Protein AF-G5E1N9-F1 (afdb_monomer_lite)

InterPro domains:
  IPR000582 Acyl-CoA-binding protein, ACBP [PF00887] (14-94)
  IPR000582 Acyl-CoA-binding protein, ACBP [PS51228] (12-103)
  IPR009038 GOLD domain [PF13897] (229-329)
  IPR014352 FERM/acyl-CoA-binding protein superfamily [G3DSA:1.20.80.10] (13-107)
  IPR022408 Acyl-CoA-binding protein, ACBP, conserved site [PS00880] (33-51)
  IPR035984 Acyl-CoA binding protein superfamily [SSF47027] (12-99)
  IPR036598 GOLD domain superfamily [SSF101576] (229-327)
  IPR052269 Golgi apparatus maintenance and PI4KB interaction protein [PTHR22973] (186-329)

Foldseek 3Di:
DDDPCRVLVDDLVVLLVLLVVCCVVPDVNVFDDDPVLVLLLLLLVCCLPPNQDDPVPDPDDDPPPPVVVSSSVNNNVCGRPHNSNSSVVSSVSSCVRDVCSSVSSVVVVVVVVVVVVVVVVVVLVVVLVVQCVVCVVVLLVVLCVVDPPDVVSSVVSSVVVSVVSSVVVVVVVVVVVVVVVVVLVVVVVPDPPDPDQRWDAKFKDWAQPLVVVCVVQVVPPVSDDDDDPWDKDKDADDDPPDFKDKDKDADAAAWDWDWDKDFPDDDPRDIDMDTDGDPPDPPDDDDDDDPPVVVVVVVPGTDMDTRGDTDTDPRNRTMMMIMTTPSDD

pLDDT: mean 83.07, std 16.16, range [34.0, 97.75]

Sequence (329 aa):
ALTMEQRWGFTLTELYTLALRFFKEKDGKAFHPTYEEKLKLVALHKQVTHGPYNPDTSPEVGFFDVLGNDRRKEWATLGNMSKQEAMTEFVNLLNRCCHLFSTYVTSHKIVRAEDERFRMEQQKQQIMAALNSQTAVQFQQYAAQQYPGNFEQQQLLIRQLQEQHYQQYMQQLYQVQLAQQQAAIQKQQNGPKESTPVIAAPSMWTRPQIKDFKEKIRQDADSVITVGGEVVTVRVPTHEEGSYLFWEFATDNYDIGFGVYFEWTDSPTAVSVHVSESSEDEEEDEENANSEEKAKKNASKPQMDEIVPVYRRDCHEEVYAGSHQYPGR

Organism: NCBI:txid8362

Structure (mmCIF, N/CA/C/O backbone):
data_AF-G5E1N9-F1
#
_entry.id   AF-G5E1N9-F1
#
loop_
_atom_site.group_PDB
_atom_site.id
_atom_site.type_symbol
_atom_site.label_atom_id
_atom_site.label_alt_id
_atom_site.label_comp_id
_atom_site.label_asym_id
_atom_site.label_entity_id
_atom_site.label_seq_id
_atom_site.pdbx_PDB_ins_code
_atom_site.Cartn_x
_atom_site.Cartn_y
_atom_site.Cartn_z
_atom_site.occupancy
_atom_site.B_iso_or_equiv
_atom_site.auth_seq_id
_atom_site.auth_comp_id
_atom_site.auth_asym_id
_atom_site.auth_atom_id
_atom_site.pdbx_PDB_model_num
ATOM 1 N N . ALA A 1 1 ? 23.945 -8.040 4.020 1.00 54.44 1 ALA A N 1
ATOM 2 C CA . ALA A 1 1 ? 23.686 -6.629 3.661 1.00 54.44 1 ALA A CA 1
ATOM 3 C C . ALA A 1 1 ? 22.223 -6.324 3.969 1.00 54.44 1 ALA A C 1
ATOM 5 O O . ALA A 1 1 ? 21.419 -7.237 3.834 1.00 54.44 1 ALA A O 1
ATOM 6 N N . LEU A 1 2 ? 21.885 -5.111 4.424 1.00 68.56 2 LEU A N 1
ATOM 7 C CA . LEU A 1 2 ? 20.483 -4.715 4.632 1.00 68.56 2 LEU A CA 1
ATOM 8 C C . LEU A 1 2 ? 19.734 -4.761 3.293 1.00 68.56 2 LEU A C 1
ATOM 10 O O . LEU A 1 2 ? 20.305 -4.374 2.270 1.00 68.56 2 LEU A O 1
ATOM 14 N N . THR A 1 3 ? 18.482 -5.217 3.293 1.00 80.19 3 THR A N 1
ATOM 15 C CA . THR A 1 3 ? 17.649 -5.175 2.083 1.00 80.19 3 THR A CA 1
ATOM 16 C C . THR A 1 3 ? 17.361 -3.722 1.692 1.00 80.19 3 THR A C 1
ATOM 18 O O . THR A 1 3 ? 17.456 -2.810 2.520 1.00 80.19 3 THR A O 1
ATOM 21 N N . MET A 1 4 ? 16.997 -3.479 0.427 1.00 79.25 4 MET A N 1
ATOM 22 C CA . MET A 1 4 ? 16.601 -2.135 -0.027 1.00 79.25 4 MET A CA 1
ATOM 23 C C . MET A 1 4 ? 15.481 -1.557 0.845 1.00 79.25 4 MET A C 1
ATOM 25 O O . MET A 1 4 ? 15.537 -0.394 1.236 1.00 79.25 4 MET A O 1
ATOM 29 N N . GLU A 1 5 ? 14.532 -2.398 1.241 1.00 83.44 5 GLU A N 1
ATOM 30 C CA . GLU A 1 5 ? 13.428 -2.018 2.114 1.00 83.44 5 GLU A CA 1
ATOM 31 C C . GLU A 1 5 ? 13.876 -1.629 3.521 1.00 83.44 5 GLU A C 1
ATOM 33 O O . GLU A 1 5 ? 13.485 -0.578 4.024 1.00 83.44 5 GLU A O 1
ATOM 38 N N . GLN A 1 6 ? 14.779 -2.399 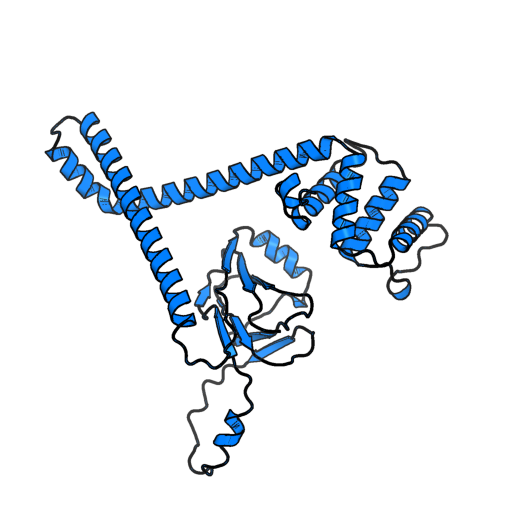4.127 1.00 82.44 6 GLN A N 1
ATOM 39 C CA . GLN A 1 6 ? 15.342 -2.055 5.432 1.00 82.44 6 GLN A CA 1
ATOM 40 C C . GLN A 1 6 ? 16.149 -0.752 5.385 1.00 82.44 6 GLN A C 1
ATOM 42 O O . GLN A 1 6 ? 16.119 0.033 6.331 1.00 82.44 6 GLN A O 1
ATOM 47 N N . ARG A 1 7 ? 16.870 -0.506 4.284 1.00 85.31 7 ARG A N 1
ATOM 48 C CA . ARG A 1 7 ? 17.714 0.683 4.124 1.00 85.31 7 ARG A CA 1
ATOM 49 C C . ARG A 1 7 ? 16.902 1.953 3.879 1.00 85.31 7 ARG A C 1
ATOM 51 O O . ARG A 1 7 ? 17.222 2.996 4.441 1.00 85.31 7 ARG A O 1
ATOM 58 N N . TRP A 1 8 ? 15.886 1.876 3.026 1.00 86.38 8 TRP A N 1
ATOM 59 C CA . TRP A 1 8 ? 15.178 3.051 2.517 1.00 86.38 8 TRP A CA 1
ATOM 60 C C . TRP A 1 8 ? 13.787 3.237 3.134 1.00 86.38 8 TRP A C 1
ATOM 62 O O . TRP A 1 8 ? 13.248 4.340 3.110 1.00 86.38 8 TRP A O 1
ATOM 72 N N . GLY A 1 9 ? 13.221 2.199 3.755 1.00 86.06 9 GLY A N 1
ATOM 73 C CA . GLY A 1 9 ? 11.868 2.206 4.319 1.00 86.06 9 GLY A CA 1
ATOM 74 C C . GLY A 1 9 ? 10.751 2.052 3.284 1.00 86.06 9 GLY A C 1
ATOM 75 O O . GLY A 1 9 ? 9.598 2.320 3.613 1.00 86.06 9 GLY A O 1
ATOM 76 N N . PHE A 1 10 ? 11.088 1.650 2.060 1.00 89.19 10 PHE A N 1
ATOM 77 C CA . PHE A 1 10 ? 10.168 1.440 0.942 1.00 89.19 10 PHE A CA 1
ATOM 78 C C . PHE A 1 10 ? 10.507 0.132 0.243 1.00 89.19 10 PHE A C 1
ATOM 80 O O . PHE A 1 10 ? 11.687 -0.197 0.100 1.00 89.19 10 PHE A O 1
ATOM 87 N N . THR A 1 11 ? 9.496 -0.575 -0.253 1.00 91.75 11 THR A N 1
ATOM 88 C CA . THR A 1 11 ? 9.724 -1.717 -1.143 1.00 91.75 11 THR A CA 1
ATOM 89 C C . THR A 1 11 ? 10.512 -1.270 -2.381 1.00 91.75 11 THR A C 1
ATOM 91 O O . THR A 1 11 ? 10.511 -0.092 -2.755 1.00 91.75 11 THR A O 1
ATOM 94 N N . LEU A 1 12 ? 11.196 -2.202 -3.052 1.00 93.44 12 LEU A N 1
ATOM 95 C CA . LEU A 1 12 ? 12.009 -1.874 -4.230 1.00 93.44 12 LEU A CA 1
ATOM 96 C C . LEU A 1 12 ? 11.190 -1.162 -5.324 1.00 93.44 12 LEU A C 1
ATOM 98 O O . LEU A 1 12 ? 11.664 -0.195 -5.919 1.00 93.44 12 LEU A O 1
ATOM 102 N N . THR A 1 13 ? 9.949 -1.597 -5.542 1.00 92.88 13 THR A N 1
ATOM 103 C CA . THR A 1 13 ? 9.032 -1.018 -6.534 1.00 92.88 13 THR A CA 1
ATOM 104 C C . THR A 1 13 ? 8.638 0.421 -6.190 1.00 92.88 13 THR A C 1
ATOM 106 O O . THR A 1 13 ? 8.662 1.300 -7.058 1.00 92.88 13 THR A O 1
ATOM 109 N N . GLU A 1 14 ? 8.306 0.695 -4.925 1.00 92.44 14 GLU A N 1
ATOM 110 C CA . GLU A 1 14 ? 7.982 2.049 -4.454 1.00 92.44 14 GLU A CA 1
ATOM 111 C C . GLU A 1 14 ? 9.198 2.973 -4.555 1.00 92.44 14 GLU A C 1
ATOM 113 O O . GLU A 1 14 ? 9.101 4.086 -5.077 1.00 92.44 14 GLU A O 1
ATOM 118 N N . LEU A 1 15 ? 10.364 2.492 -4.112 1.00 94.94 15 LEU A N 1
ATOM 119 C CA . LEU A 1 15 ? 11.610 3.248 -4.146 1.00 94.94 15 LEU A CA 1
ATOM 120 C C . LEU A 1 15 ? 12.019 3.597 -5.579 1.00 94.94 15 LEU A C 1
ATOM 122 O O . LEU A 1 15 ? 12.399 4.734 -5.853 1.00 94.94 15 LEU A O 1
ATOM 126 N N . TYR A 1 16 ? 11.895 2.646 -6.504 1.00 96.38 16 TYR A N 1
ATOM 127 C CA . TYR A 1 16 ? 12.113 2.880 -7.926 1.00 96.38 16 TYR A CA 1
ATOM 128 C C . TYR A 1 16 ? 11.134 3.915 -8.497 1.00 96.38 16 TYR A C 1
ATOM 130 O O . TYR A 1 16 ? 11.532 4.783 -9.272 1.00 96.38 16 TYR A O 1
ATOM 138 N N . THR A 1 17 ? 9.867 3.881 -8.083 1.00 95.06 17 THR A N 1
ATOM 139 C CA . THR A 1 17 ? 8.864 4.863 -8.523 1.00 95.06 17 THR A CA 1
ATOM 140 C C . THR A 1 17 ? 9.219 6.276 -8.048 1.00 95.06 17 THR A C 1
ATOM 142 O O . THR A 1 17 ? 9.161 7.226 -8.833 1.00 95.06 17 THR A O 1
ATOM 145 N N . LEU A 1 18 ? 9.659 6.419 -6.792 1.00 94.50 18 LEU A N 1
ATOM 146 C CA . LEU A 1 18 ? 10.169 7.682 -6.250 1.00 94.50 18 LEU A CA 1
ATOM 147 C C . LEU A 1 18 ? 11.442 8.141 -6.975 1.00 94.50 18 LEU A C 1
ATOM 149 O O . LEU A 1 18 ? 11.563 9.318 -7.310 1.00 94.50 18 LEU A O 1
ATOM 153 N N . ALA A 1 19 ? 12.363 7.219 -7.266 1.00 95.81 19 ALA A N 1
ATOM 154 C CA . ALA A 1 19 ? 13.580 7.484 -8.029 1.00 95.81 19 ALA A CA 1
ATOM 155 C C . ALA A 1 19 ? 13.273 7.993 -9.440 1.00 95.81 19 ALA A C 1
ATOM 157 O O . ALA A 1 19 ? 13.823 9.005 -9.871 1.00 95.81 19 ALA A O 1
ATOM 158 N N . LEU A 1 20 ? 12.353 7.342 -10.150 1.00 95.81 20 LEU A N 1
ATOM 159 C CA . LEU A 1 20 ? 11.953 7.742 -11.493 1.00 95.81 20 LEU A CA 1
ATOM 160 C C . LEU A 1 20 ? 11.284 9.122 -11.498 1.00 95.81 20 LEU A C 1
ATOM 162 O O . LEU A 1 20 ? 11.565 9.932 -12.382 1.00 95.81 20 LEU A O 1
ATOM 166 N N . ARG A 1 21 ? 10.422 9.405 -10.511 1.00 94.56 21 ARG A N 1
ATOM 167 C CA . ARG A 1 21 ? 9.805 10.727 -10.342 1.00 94.56 21 ARG A CA 1
ATOM 168 C C . ARG A 1 21 ? 10.867 11.795 -10.089 1.00 94.56 21 ARG A C 1
ATOM 170 O O . ARG A 1 21 ? 10.897 12.797 -10.798 1.00 94.56 21 ARG A O 1
ATOM 177 N N . PHE A 1 22 ? 11.779 11.542 -9.151 1.00 94.75 22 PHE A N 1
ATOM 178 C CA . PHE A 1 22 ? 12.884 12.447 -8.847 1.00 94.75 22 PHE A CA 1
ATOM 179 C C . PHE A 1 22 ? 13.745 12.719 -10.084 1.00 94.75 22 PHE A C 1
ATOM 181 O O . PHE A 1 22 ? 13.997 13.876 -10.406 1.00 94.75 22 PHE A O 1
ATOM 188 N N . PHE A 1 23 ? 14.140 11.674 -10.815 1.00 94.50 23 PHE A N 1
ATOM 189 C CA . PHE A 1 23 ? 14.906 11.805 -12.052 1.00 94.50 23 PHE A CA 1
ATOM 190 C C . PHE A 1 23 ? 14.178 12.695 -13.069 1.00 94.50 23 PHE A C 1
ATOM 192 O O . PHE A 1 23 ? 14.744 13.686 -13.514 1.00 94.50 23 PHE A O 1
ATOM 199 N N . LYS A 1 24 ? 12.902 12.419 -13.374 1.00 92.56 24 LYS A N 1
ATOM 200 C CA . LYS A 1 24 ? 12.116 13.207 -14.344 1.00 92.56 24 LYS A CA 1
ATOM 201 C C . LYS A 1 24 ? 11.944 14.673 -13.943 1.00 92.56 24 LYS A C 1
ATOM 203 O O . LYS A 1 24 ? 11.959 15.552 -14.799 1.00 92.56 24 LYS A O 1
ATOM 208 N N . GLU A 1 25 ? 11.744 14.946 -12.658 1.00 92.19 25 GLU A N 1
ATOM 209 C CA . GLU A 1 25 ? 11.483 16.304 -12.177 1.00 92.19 25 GLU A CA 1
ATOM 210 C C . GLU A 1 25 ? 12.750 17.142 -12.015 1.00 92.19 25 GLU A C 1
ATOM 212 O O . GLU A 1 25 ? 12.685 18.372 -12.131 1.00 92.19 25 GLU A O 1
ATOM 217 N N . LYS A 1 26 ? 13.870 16.494 -11.677 1.00 89.81 26 LYS A N 1
ATOM 218 C CA . LYS A 1 26 ? 15.087 17.155 -11.199 1.00 89.81 26 LYS A CA 1
ATOM 219 C C . LYS A 1 26 ? 16.272 17.060 -12.160 1.00 89.81 26 LYS A C 1
ATOM 221 O O . LYS A 1 26 ? 17.203 17.849 -11.981 1.00 89.81 26 LYS A O 1
ATOM 226 N N . ASP A 1 27 ? 16.236 16.178 -13.160 1.00 89.44 27 ASP A N 1
ATOM 227 C CA . ASP A 1 27 ? 17.225 16.145 -14.245 1.00 89.44 27 ASP A CA 1
ATOM 228 C C . ASP A 1 27 ? 17.249 17.488 -14.990 1.00 89.44 27 ASP A C 1
ATOM 230 O O . ASP A 1 27 ? 16.206 18.047 -15.338 1.00 89.44 27 ASP A O 1
ATOM 234 N N . GLY A 1 28 ? 18.444 18.048 -15.178 1.00 84.38 28 GLY A N 1
ATOM 235 C CA . GLY A 1 28 ? 18.635 19.368 -15.783 1.00 84.38 28 GLY A CA 1
ATOM 236 C C . GLY A 1 28 ? 18.218 20.549 -14.898 1.00 84.38 28 GLY A C 1
ATOM 237 O O . GLY A 1 28 ? 18.219 21.686 -15.364 1.00 84.38 28 GLY A O 1
ATOM 238 N N . LYS A 1 29 ? 17.820 20.302 -13.640 1.00 86.94 29 LYS A N 1
ATOM 239 C CA . LYS A 1 29 ? 17.410 21.347 -12.685 1.00 86.94 29 LYS A CA 1
ATOM 240 C C . LYS A 1 29 ? 18.218 21.298 -11.397 1.00 86.94 29 LYS A C 1
ATOM 242 O O . LYS A 1 29 ? 18.951 22.231 -11.096 1.00 86.94 29 LYS A O 1
ATOM 247 N N . ALA A 1 30 ? 18.066 20.224 -10.621 1.00 79.62 30 ALA A N 1
ATOM 248 C CA . ALA A 1 30 ? 18.754 20.066 -9.337 1.00 79.62 30 ALA A CA 1
ATOM 249 C C . ALA A 1 30 ? 20.042 19.246 -9.459 1.00 79.62 30 ALA A C 1
ATOM 251 O O . ALA A 1 30 ? 20.903 19.322 -8.588 1.00 79.62 30 ALA A O 1
ATOM 252 N N . PHE A 1 31 ? 20.177 18.462 -10.529 1.00 87.25 31 PHE A N 1
ATOM 253 C CA . PHE A 1 31 ? 21.399 17.744 -10.864 1.00 87.25 31 PHE A CA 1
ATOM 254 C C . PHE A 1 31 ? 21.476 17.503 -12.372 1.00 87.25 31 PHE A C 1
ATOM 256 O O . PHE A 1 31 ? 20.464 17.546 -13.073 1.00 87.25 31 PHE A O 1
ATOM 263 N N . HIS A 1 32 ? 22.693 17.272 -12.854 1.00 88.94 32 HIS A N 1
ATOM 264 C CA . HIS A 1 32 ? 22.999 17.091 -14.268 1.00 88.94 32 HIS A CA 1
ATOM 265 C C . HIS A 1 32 ? 23.855 15.827 -14.406 1.00 88.94 32 HIS A C 1
ATOM 267 O O . HIS A 1 32 ? 25.074 15.917 -14.260 1.00 88.94 32 HIS A O 1
ATOM 273 N N . PRO A 1 33 ? 23.242 14.647 -14.612 1.00 90.00 33 PRO A N 1
ATOM 274 C CA . PRO A 1 33 ? 23.984 13.432 -14.923 1.00 90.00 33 PRO A CA 1
ATOM 275 C C . PRO A 1 33 ? 24.847 13.637 -16.161 1.00 90.00 33 PRO A C 1
ATOM 277 O O . PRO A 1 33 ? 24.468 14.363 -17.086 1.00 90.00 33 PRO A O 1
ATOM 280 N N . THR A 1 34 ? 25.981 12.951 -16.212 1.00 93.19 34 THR A N 1
ATOM 281 C CA . THR A 1 34 ? 26.752 12.848 -17.450 1.00 93.19 34 THR A CA 1
ATOM 282 C C . THR A 1 34 ? 25.918 12.180 -18.544 1.00 93.19 34 THR A C 1
ATOM 284 O O . THR A 1 34 ? 24.924 11.495 -18.284 1.00 93.19 34 THR A O 1
ATOM 287 N N . TYR A 1 35 ? 26.327 12.374 -19.798 1.00 91.12 35 TYR A N 1
ATOM 288 C CA . TYR A 1 35 ? 25.658 11.756 -20.940 1.00 91.12 35 TYR A CA 1
ATOM 289 C C . TYR A 1 35 ? 25.560 10.230 -20.789 1.00 91.12 35 TYR A C 1
ATOM 291 O O . TYR A 1 35 ? 24.483 9.663 -20.960 1.00 91.12 35 TYR A O 1
ATOM 299 N N . GLU A 1 36 ? 26.656 9.588 -20.380 1.00 93.62 36 GLU A N 1
ATOM 300 C CA . GLU A 1 36 ? 26.731 8.141 -20.156 1.00 93.62 36 GLU A CA 1
ATOM 301 C C . GLU A 1 36 ? 25.803 7.679 -19.023 1.00 93.62 36 GLU A C 1
ATOM 303 O O . GLU A 1 36 ? 25.024 6.743 -19.201 1.00 93.62 36 GLU A O 1
ATOM 308 N N . GLU A 1 37 ? 25.804 8.367 -17.876 1.00 93.88 37 GLU A N 1
ATOM 309 C CA . GLU A 1 37 ? 24.889 8.047 -16.770 1.00 93.88 37 GLU A CA 1
ATOM 310 C C . GLU A 1 37 ? 23.426 8.198 -17.193 1.00 93.88 37 GLU A C 1
ATOM 312 O O . GLU A 1 37 ? 22.582 7.379 -16.829 1.00 93.88 37 GLU A O 1
ATOM 317 N N . LYS A 1 38 ? 23.117 9.219 -18.000 1.00 93.12 38 LYS A N 1
ATOM 318 C CA . LYS A 1 38 ? 21.771 9.447 -18.526 1.00 93.12 38 LYS A CA 1
ATOM 319 C C . LYS A 1 38 ? 21.344 8.348 -19.495 1.00 93.12 38 LYS A C 1
ATOM 321 O O . LYS A 1 38 ? 20.208 7.884 -19.398 1.00 93.12 38 LYS A O 1
ATOM 326 N N . LEU A 1 39 ? 22.226 7.909 -20.397 1.00 93.69 39 LEU A N 1
ATOM 327 C CA . LEU A 1 39 ? 21.966 6.753 -21.261 1.00 93.69 39 LEU A CA 1
ATOM 328 C C . LEU A 1 39 ? 21.676 5.507 -20.424 1.00 93.69 39 LEU A C 1
ATOM 330 O O . LEU A 1 39 ? 20.667 4.843 -20.654 1.00 93.69 39 LEU A O 1
ATOM 334 N N . LYS A 1 40 ? 22.491 5.253 -19.396 1.00 96.06 40 LYS A N 1
ATOM 335 C CA . LYS A 1 40 ? 22.344 4.094 -18.514 1.00 96.06 40 LYS A CA 1
ATOM 336 C C . LYS A 1 40 ? 21.057 4.127 -17.688 1.00 96.06 40 LYS A C 1
ATOM 338 O O . LYS A 1 40 ? 20.368 3.116 -17.596 1.00 96.06 40 LYS A O 1
ATOM 343 N N . LEU A 1 41 ? 20.670 5.281 -17.138 1.00 95.69 41 LEU A N 1
ATOM 344 C CA . LEU A 1 41 ? 19.384 5.450 -16.445 1.00 95.69 41 LEU A CA 1
ATOM 345 C C . LEU A 1 41 ? 18.199 5.184 -17.388 1.00 95.69 41 LEU A C 1
ATOM 347 O O . LEU A 1 41 ? 17.243 4.508 -17.007 1.00 95.69 41 LEU A O 1
ATOM 351 N N . VAL A 1 42 ? 18.265 5.667 -18.633 1.00 94.69 42 VAL A N 1
ATOM 352 C CA . VAL A 1 42 ? 17.227 5.416 -19.647 1.00 94.69 42 VAL A CA 1
ATOM 353 C C . VAL A 1 42 ? 17.171 3.935 -20.036 1.00 94.69 42 VAL A C 1
ATOM 355 O O . VAL A 1 42 ? 16.076 3.379 -20.120 1.00 94.69 42 VAL A O 1
ATOM 358 N N . ALA A 1 43 ? 18.320 3.287 -20.224 1.00 95.19 43 ALA A N 1
ATOM 359 C CA . ALA A 1 43 ? 18.423 1.862 -20.524 1.00 95.19 43 ALA A CA 1
ATOM 360 C C . ALA A 1 43 ? 17.841 0.997 -19.394 1.00 95.19 43 ALA A C 1
ATOM 362 O O . ALA A 1 43 ? 17.008 0.130 -19.644 1.00 95.19 43 ALA A O 1
ATOM 363 N N . LEU A 1 44 ? 18.191 1.290 -18.138 1.00 97.25 44 LEU A N 1
ATOM 364 C CA . LEU A 1 44 ? 17.646 0.597 -16.966 1.00 97.25 44 LEU A CA 1
ATOM 365 C C . LEU A 1 44 ? 16.126 0.778 -16.863 1.00 97.25 44 LEU A C 1
ATOM 367 O O . LEU A 1 44 ? 15.405 -0.181 -16.602 1.00 97.25 44 LEU A O 1
ATOM 371 N N . HIS A 1 45 ? 15.607 1.981 -17.134 1.00 96.12 45 HIS A N 1
ATOM 372 C CA . HIS A 1 45 ? 14.161 2.215 -17.180 1.00 96.12 45 HIS A CA 1
ATOM 373 C C . HIS A 1 45 ? 13.473 1.386 -18.280 1.00 96.12 45 HIS A C 1
ATOM 375 O O . HIS A 1 45 ? 12.389 0.834 -18.059 1.00 96.12 45 HIS A O 1
ATOM 381 N N . LYS A 1 46 ? 14.106 1.266 -19.455 1.00 93.06 46 LYS A N 1
ATOM 382 C CA . LYS A 1 46 ? 13.626 0.413 -20.550 1.00 93.06 46 LYS A CA 1
ATOM 383 C C . LYS A 1 46 ? 13.629 -1.064 -20.163 1.00 93.06 46 LYS A C 1
ATOM 385 O O . LYS A 1 46 ? 12.608 -1.715 -20.355 1.00 93.06 46 LYS A O 1
ATOM 390 N N . GLN A 1 47 ? 14.679 -1.544 -19.500 1.00 95.44 47 GLN A N 1
ATOM 391 C CA . GLN A 1 47 ? 14.739 -2.908 -18.971 1.00 95.44 47 GLN A CA 1
ATOM 392 C C . GLN A 1 47 ? 13.608 -3.194 -17.972 1.00 95.44 47 GLN A C 1
ATOM 394 O O . GLN A 1 47 ? 12.980 -4.246 -18.016 1.00 95.44 47 GLN A O 1
ATOM 399 N N . VAL A 1 48 ? 13.285 -2.242 -17.089 1.00 95.06 48 VAL A N 1
ATOM 400 C CA . VAL A 1 48 ? 12.201 -2.409 -16.104 1.00 95.06 48 VAL A CA 1
ATOM 401 C C . VAL A 1 48 ? 10.812 -2.477 -16.753 1.00 95.06 48 VAL A C 1
ATOM 403 O O . VAL A 1 48 ? 9.920 -3.146 -16.226 1.00 95.06 48 VAL A O 1
ATOM 406 N N . THR A 1 49 ? 10.609 -1.746 -17.850 1.00 93.50 49 THR A N 1
ATOM 407 C CA . THR A 1 49 ? 9.293 -1.574 -18.490 1.00 93.50 49 THR A CA 1
ATOM 408 C C . THR A 1 49 ? 9.029 -2.574 -19.607 1.00 93.50 49 THR A C 1
ATOM 410 O O . THR A 1 49 ? 7.898 -3.025 -19.744 1.00 93.50 49 THR A O 1
ATOM 413 N N . HIS A 1 50 ? 10.058 -2.933 -20.371 1.00 90.81 50 HIS A N 1
ATOM 414 C CA . HIS A 1 50 ? 9.947 -3.790 -21.550 1.00 90.81 50 HIS A CA 1
ATOM 415 C C . HIS A 1 50 ? 10.768 -5.082 -21.449 1.00 90.81 50 HIS A C 1
ATOM 417 O O . HIS A 1 50 ? 10.669 -5.919 -22.339 1.00 90.81 50 HIS A O 1
ATOM 423 N N . GLY A 1 51 ? 11.555 -5.271 -20.386 1.00 91.44 51 GLY A N 1
ATOM 424 C CA . GLY A 1 51 ? 12.454 -6.418 -20.266 1.00 91.44 51 GLY A CA 1
ATOM 425 C C . GLY A 1 51 ? 13.711 -6.287 -21.138 1.00 91.44 51 GLY A C 1
ATOM 426 O O . GLY A 1 51 ? 14.075 -5.173 -21.527 1.00 91.44 51 GLY A O 1
ATOM 427 N N . PRO A 1 52 ? 14.401 -7.408 -21.416 1.00 93.31 52 PRO A N 1
ATOM 428 C CA . PRO A 1 52 ? 15.574 -7.449 -22.288 1.00 93.31 52 PRO A CA 1
ATOM 429 C C . PRO A 1 52 ? 15.317 -6.837 -23.665 1.00 93.31 52 PRO A C 1
ATOM 431 O O . PRO A 1 52 ? 14.235 -6.982 -24.233 1.00 93.31 52 PRO A O 1
ATOM 434 N N . TYR A 1 53 ? 16.331 -6.174 -24.221 1.00 89.75 53 TYR A N 1
ATOM 435 C CA . TYR A 1 53 ? 16.242 -5.618 -25.568 1.00 89.75 53 TYR A CA 1
ATOM 436 C C . TYR A 1 53 ? 15.990 -6.722 -26.604 1.00 89.75 53 TYR A C 1
ATOM 438 O O . TYR A 1 53 ? 16.799 -7.639 -26.751 1.00 89.75 53 TYR A O 1
ATOM 446 N N . ASN A 1 54 ? 14.897 -6.587 -27.359 1.00 85.56 54 ASN A N 1
ATOM 447 C CA . ASN A 1 54 ? 14.579 -7.442 -28.496 1.00 85.56 54 ASN A CA 1
ATOM 448 C C . ASN A 1 54 ? 14.596 -6.611 -29.804 1.00 85.56 54 ASN A C 1
ATOM 450 O O . ASN A 1 54 ? 13.832 -5.638 -29.919 1.00 85.56 54 ASN A O 1
ATOM 454 N N . PRO A 1 55 ? 15.463 -6.961 -30.779 1.00 81.44 55 PRO A N 1
ATOM 455 C CA . PRO A 1 55 ? 15.530 -6.306 -32.084 1.00 81.44 55 PRO A CA 1
ATOM 456 C C . PRO A 1 55 ? 14.212 -6.343 -32.865 1.00 81.44 55 PRO A C 1
ATOM 458 O O . PRO A 1 55 ? 13.870 -5.347 -33.496 1.00 81.44 55 PRO A O 1
ATOM 461 N N . ASP A 1 56 ? 13.452 -7.435 -32.775 1.00 76.94 56 ASP A N 1
ATOM 462 C CA . ASP A 1 56 ? 12.266 -7.675 -33.612 1.00 76.94 56 ASP A CA 1
ATOM 463 C C . ASP A 1 56 ? 11.062 -6.824 -33.191 1.00 76.94 56 ASP A C 1
ATOM 465 O O . ASP A 1 56 ? 10.202 -6.475 -33.996 1.00 76.94 56 ASP A O 1
ATOM 469 N N . THR A 1 57 ? 11.009 -6.446 -31.915 1.00 71.44 57 THR A N 1
ATOM 470 C CA . THR A 1 57 ? 9.938 -5.616 -31.344 1.00 71.44 57 THR A CA 1
ATOM 471 C C . THR A 1 57 ? 10.292 -4.128 -31.312 1.00 71.44 57 THR A C 1
ATOM 473 O O . THR A 1 57 ? 9.498 -3.313 -30.843 1.00 71.44 57 THR A O 1
ATOM 476 N N . SER A 1 58 ? 11.497 -3.755 -31.756 1.00 68.44 58 SER A N 1
ATOM 477 C CA . SER A 1 58 ? 12.022 -2.392 -31.654 1.00 68.44 58 SER A CA 1
ATOM 478 C C . SER A 1 58 ? 12.048 -1.715 -33.033 1.00 68.44 58 SER A C 1
ATOM 480 O O . SER A 1 58 ? 12.847 -2.124 -33.872 1.00 68.44 58 SER A O 1
ATOM 482 N N . PRO A 1 59 ? 11.258 -0.647 -33.278 1.00 70.06 59 PRO A N 1
ATOM 483 C CA . PRO A 1 59 ? 11.237 0.055 -34.567 1.00 70.06 59 PRO A CA 1
ATOM 484 C C . PRO A 1 59 ? 12.635 0.500 -34.990 1.00 70.06 59 PRO A C 1
ATOM 486 O O . PRO A 1 59 ? 13.387 0.968 -34.136 1.00 70.06 59 PRO A O 1
ATOM 489 N N . GLU A 1 60 ? 13.001 0.391 -36.269 1.00 67.38 60 GLU A N 1
ATOM 490 C CA . GLU A 1 60 ? 14.312 0.843 -36.752 1.00 67.38 60 GLU A CA 1
ATOM 491 C C . GLU A 1 60 ? 14.562 2.315 -36.391 1.00 67.38 60 GLU A C 1
ATOM 493 O O . GLU A 1 60 ? 13.755 3.200 -36.671 1.00 67.38 60 GLU A O 1
ATOM 498 N N . VAL A 1 61 ? 15.692 2.574 -35.728 1.00 70.12 61 VAL A N 1
ATOM 499 C CA . VAL A 1 61 ? 16.132 3.934 -35.421 1.00 70.12 61 VAL A CA 1
ATOM 500 C C . VAL A 1 61 ? 16.881 4.428 -36.651 1.00 70.12 61 VAL A C 1
ATOM 502 O O . VAL A 1 61 ? 17.844 3.801 -37.094 1.00 70.12 61 VAL A O 1
ATOM 505 N N . GLY A 1 62 ? 16.398 5.520 -37.243 1.00 70.19 62 GLY A N 1
ATOM 506 C CA . GLY A 1 62 ? 16.972 6.072 -38.465 1.00 70.19 62 GLY A CA 1
ATOM 507 C C . GLY A 1 62 ? 18.445 6.447 -38.289 1.00 70.19 62 GLY A C 1
ATOM 508 O O . GLY A 1 62 ? 18.878 6.844 -37.211 1.00 70.19 62 GLY A O 1
ATOM 509 N N . PHE A 1 63 ? 19.216 6.377 -39.374 1.00 67.88 63 PHE A N 1
ATOM 510 C CA . PHE A 1 63 ? 20.661 6.643 -39.379 1.00 67.88 63 PHE A CA 1
ATOM 511 C C . PHE A 1 63 ? 21.061 7.996 -38.750 1.00 67.88 63 PHE A C 1
ATOM 513 O O . PHE A 1 63 ? 22.133 8.114 -38.163 1.00 67.88 63 PHE A O 1
ATOM 520 N N . PHE A 1 64 ? 20.188 9.007 -38.828 1.00 75.44 64 PHE A N 1
ATOM 521 C CA . PHE A 1 64 ? 20.420 10.339 -38.260 1.00 75.44 64 PHE A CA 1
ATOM 522 C C . PHE A 1 64 ? 20.057 10.473 -36.767 1.00 75.44 64 PHE A C 1
ATOM 524 O O . PHE A 1 64 ? 20.398 11.484 -36.155 1.00 75.44 64 PHE A O 1
ATOM 531 N N . ASP A 1 65 ? 19.407 9.478 -36.153 1.00 80.75 65 ASP A N 1
ATOM 532 C CA . ASP A 1 65 ? 19.054 9.483 -34.727 1.00 80.75 65 ASP A CA 1
ATOM 533 C C . ASP A 1 65 ? 20.179 8.869 -33.876 1.00 80.75 65 ASP A C 1
ATOM 535 O O . ASP A 1 65 ? 20.096 7.760 -33.342 1.00 80.75 65 ASP A O 1
ATOM 539 N N . VAL A 1 66 ? 21.279 9.623 -33.773 1.00 81.69 66 VAL A N 1
ATOM 540 C CA . VAL A 1 66 ? 22.483 9.248 -33.009 1.00 81.69 66 VAL A CA 1
ATOM 541 C C . VAL A 1 66 ? 22.145 8.958 -31.542 1.00 81.69 66 VAL A C 1
ATOM 543 O O . VAL A 1 66 ? 22.597 7.962 -30.984 1.00 81.69 66 VAL A O 1
ATOM 546 N N . LEU A 1 67 ? 21.288 9.780 -30.929 1.00 81.56 67 LEU A N 1
ATOM 547 C CA . LEU A 1 67 ? 20.880 9.622 -29.533 1.00 81.56 67 LEU A CA 1
ATOM 548 C C . LEU A 1 67 ? 20.013 8.373 -29.322 1.00 81.56 67 LEU A C 1
ATOM 550 O O . LEU A 1 67 ? 20.162 7.673 -28.318 1.00 81.56 67 LEU A O 1
ATOM 554 N N . GLY A 1 68 ? 19.090 8.093 -30.243 1.00 82.00 68 GLY A N 1
ATOM 555 C CA . GLY A 1 68 ? 18.288 6.873 -30.228 1.00 82.00 68 GLY A CA 1
ATOM 556 C C . GLY A 1 68 ? 19.152 5.624 -30.372 1.00 82.00 68 GLY A C 1
ATOM 557 O O . GLY A 1 68 ? 18.949 4.653 -29.638 1.00 82.00 68 GLY A O 1
ATOM 558 N N . ASN A 1 69 ? 20.159 5.674 -31.246 1.00 84.94 69 ASN A N 1
ATOM 559 C CA . ASN A 1 69 ? 21.112 4.584 -31.441 1.00 84.94 69 ASN A CA 1
ATOM 560 C C . ASN A 1 69 ? 21.947 4.321 -30.185 1.00 84.94 69 ASN A C 1
ATOM 562 O O . ASN A 1 69 ? 22.062 3.168 -29.767 1.00 84.94 69 ASN A O 1
ATOM 566 N N . ASP A 1 70 ? 22.452 5.366 -29.531 1.00 89.88 70 ASP A N 1
ATOM 567 C CA . ASP A 1 70 ? 23.212 5.232 -28.287 1.00 89.88 70 ASP A CA 1
ATOM 568 C C . ASP A 1 70 ? 22.360 4.641 -27.155 1.00 89.88 70 ASP A C 1
ATOM 570 O O . ASP A 1 70 ? 22.790 3.722 -26.458 1.00 89.88 70 ASP A O 1
ATOM 574 N N . ARG A 1 71 ? 21.112 5.104 -27.004 1.00 87.50 71 ARG A N 1
ATOM 575 C CA . ARG A 1 71 ? 20.167 4.565 -26.007 1.00 87.50 71 ARG A CA 1
ATOM 576 C C . ARG A 1 71 ? 19.850 3.098 -26.250 1.00 87.50 71 ARG A C 1
ATOM 578 O O . ARG A 1 71 ? 19.796 2.319 -25.303 1.00 87.50 71 ARG A O 1
ATOM 585 N N . ARG A 1 72 ? 19.618 2.726 -27.509 1.00 87.19 72 ARG A N 1
ATOM 586 C CA . ARG A 1 72 ? 19.376 1.336 -27.904 1.00 87.19 72 ARG A CA 1
ATOM 587 C C . ARG A 1 72 ? 2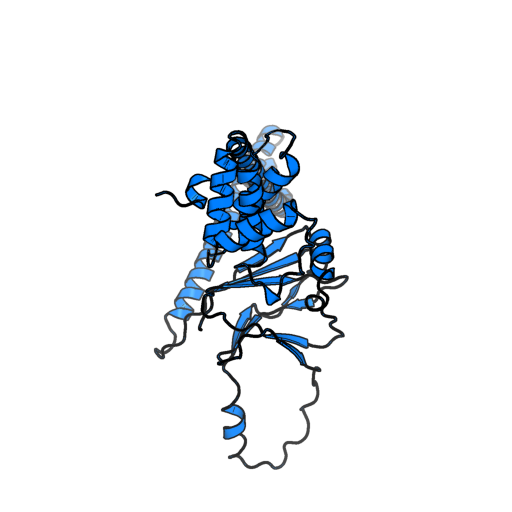0.585 0.472 -27.586 1.00 87.19 72 ARG A C 1
ATOM 589 O O . ARG A 1 72 ? 20.422 -0.601 -27.018 1.00 87.19 72 ARG A O 1
ATOM 596 N N . LYS A 1 73 ? 21.779 0.937 -27.950 1.00 91.06 73 LYS A N 1
ATOM 597 C CA . LYS A 1 73 ? 23.027 0.224 -27.695 1.00 91.06 73 LYS A CA 1
ATOM 598 C C . LYS A 1 73 ? 23.221 -0.007 -26.199 1.00 91.06 73 LYS A C 1
ATOM 600 O O . LYS A 1 73 ? 23.498 -1.133 -25.810 1.00 91.06 73 LYS A O 1
ATOM 605 N N . GLU A 1 74 ? 22.996 1.014 -25.377 1.00 94.38 74 GLU A N 1
ATOM 606 C CA . GLU A 1 74 ? 23.102 0.900 -23.919 1.00 94.38 74 GLU A CA 1
ATOM 607 C C . GLU A 1 74 ? 22.011 0.006 -23.307 1.00 94.38 74 GLU A C 1
ATOM 609 O O . GLU A 1 74 ? 22.245 -0.667 -22.314 1.00 94.38 74 GLU A O 1
ATOM 614 N N . TRP A 1 75 ? 20.812 -0.060 -23.889 1.00 94.25 75 TRP A N 1
ATOM 615 C CA . TRP A 1 75 ? 19.802 -1.030 -23.452 1.00 94.25 75 TRP A CA 1
ATOM 616 C C . TRP A 1 75 ? 20.188 -2.463 -23.837 1.00 94.25 75 TRP A C 1
ATOM 618 O O . TRP A 1 75 ? 20.068 -3.376 -23.023 1.00 94.25 75 TRP A O 1
ATOM 628 N N . ALA A 1 76 ? 20.735 -2.660 -25.037 1.00 93.44 76 ALA A N 1
ATOM 629 C CA . ALA A 1 76 ? 21.207 -3.962 -25.491 1.00 93.44 76 ALA A CA 1
ATOM 630 C C . ALA A 1 76 ? 22.348 -4.525 -24.621 1.00 93.44 76 ALA A C 1
ATOM 632 O O . ALA A 1 76 ? 22.409 -5.737 -24.418 1.00 93.44 76 ALA A O 1
ATOM 633 N N . THR A 1 77 ? 23.220 -3.678 -24.056 1.00 95.88 77 THR A N 1
ATOM 634 C CA . THR A 1 77 ? 24.304 -4.130 -23.159 1.00 95.88 77 THR A CA 1
ATOM 635 C C . THR A 1 77 ? 23.801 -4.670 -21.818 1.00 95.88 77 THR A C 1
ATOM 637 O O . THR A 1 77 ? 24.538 -5.404 -21.161 1.00 95.88 77 THR A O 1
ATOM 640 N N . LEU A 1 78 ? 22.557 -4.370 -21.414 1.00 94.88 78 LEU A N 1
ATOM 641 C CA . LEU A 1 78 ? 21.959 -4.910 -20.185 1.00 94.88 78 LEU A CA 1
ATOM 642 C C . LEU A 1 78 ? 21.581 -6.396 -20.305 1.00 94.88 78 LEU A C 1
ATOM 644 O O . LEU A 1 78 ? 21.439 -7.068 -19.283 1.00 94.88 78 LEU A O 1
ATOM 648 N N . GLY A 1 79 ? 21.436 -6.920 -21.527 1.00 94.44 79 GLY A N 1
ATOM 649 C CA . GLY A 1 79 ? 21.140 -8.331 -21.786 1.00 94.44 79 GLY A CA 1
ATOM 650 C C . GLY A 1 79 ? 19.918 -8.843 -21.015 1.00 94.44 79 GLY A C 1
ATOM 651 O O . GLY A 1 79 ? 18.867 -8.202 -20.982 1.00 94.44 79 GLY A O 1
ATOM 652 N N . ASN A 1 80 ? 20.074 -9.993 -20.354 1.00 94.06 80 ASN A N 1
ATOM 653 C CA . ASN A 1 80 ? 19.009 -10.676 -19.609 1.00 94.06 80 ASN A CA 1
ATOM 654 C C . ASN A 1 80 ? 18.852 -10.183 -18.158 1.00 94.06 80 ASN A C 1
ATOM 656 O O . ASN A 1 80 ? 18.376 -10.930 -17.306 1.00 94.06 80 ASN A O 1
ATOM 660 N N . MET A 1 81 ? 19.268 -8.949 -17.856 1.00 96.31 81 MET A N 1
ATOM 661 C CA . MET A 1 81 ? 19.107 -8.356 -16.525 1.00 96.31 81 MET A CA 1
ATOM 662 C C . MET A 1 81 ? 17.641 -8.397 -16.082 1.00 96.31 81 MET A C 1
ATOM 664 O O . MET A 1 81 ? 16.749 -7.952 -16.809 1.00 96.31 81 MET A O 1
ATOM 668 N N . SER A 1 82 ? 17.384 -8.898 -14.875 1.00 96.50 82 SER A N 1
ATOM 669 C CA . SER A 1 82 ? 16.023 -8.988 -14.354 1.00 96.50 82 SER A CA 1
ATOM 670 C C . SER A 1 82 ? 15.441 -7.608 -14.045 1.00 96.50 82 SER A C 1
ATOM 672 O O . SER A 1 82 ? 16.148 -6.624 -13.802 1.00 96.50 82 SER A O 1
ATOM 674 N N . LYS A 1 83 ? 14.110 -7.537 -13.975 1.00 94.75 83 LYS A N 1
ATOM 675 C CA . LYS A 1 83 ? 13.392 -6.313 -13.597 1.00 94.75 83 LYS A CA 1
ATOM 676 C C . LYS A 1 83 ? 13.834 -5.781 -12.227 1.00 94.75 83 LYS A C 1
ATOM 678 O O . LYS A 1 83 ? 13.994 -4.573 -12.065 1.00 94.75 83 LYS A O 1
ATOM 683 N N . GLN A 1 84 ? 14.050 -6.666 -11.252 1.00 94.56 84 GLN A N 1
ATOM 684 C CA . GLN A 1 84 ? 14.469 -6.286 -9.898 1.00 94.56 84 GLN A CA 1
ATOM 685 C C . GLN A 1 84 ? 15.912 -5.758 -9.867 1.00 94.56 84 GLN A C 1
ATOM 687 O O . GLN A 1 84 ? 16.189 -4.754 -9.206 1.00 94.56 84 GLN A O 1
ATOM 692 N N . GLU A 1 85 ? 16.826 -6.381 -10.613 1.00 95.69 85 GLU A N 1
ATOM 693 C CA . GLU A 1 85 ? 18.206 -5.898 -10.746 1.00 95.69 85 GLU A CA 1
ATOM 694 C C . GLU A 1 85 ? 18.249 -4.531 -11.432 1.00 95.69 85 GLU A C 1
ATOM 696 O O . GLU A 1 85 ? 18.908 -3.619 -10.937 1.00 95.69 85 GLU A O 1
ATOM 701 N N . ALA A 1 86 ? 17.472 -4.345 -12.502 1.00 97.31 86 ALA A N 1
ATOM 702 C CA . ALA A 1 86 ? 17.397 -3.073 -13.212 1.00 97.31 86 ALA A CA 1
ATOM 703 C C . ALA A 1 86 ? 16.841 -1.940 -12.329 1.00 97.31 86 ALA A C 1
ATOM 705 O O . ALA A 1 86 ? 17.395 -0.839 -12.318 1.00 97.31 86 ALA A O 1
ATOM 706 N N . MET A 1 87 ? 15.796 -2.205 -11.532 1.00 96.94 87 MET A N 1
ATOM 707 C CA . MET A 1 87 ? 15.288 -1.247 -10.536 1.00 96.94 87 MET A CA 1
ATOM 708 C C . MET A 1 87 ? 16.355 -0.894 -9.496 1.00 96.94 87 MET A C 1
ATOM 710 O O . MET A 1 87 ? 16.541 0.278 -9.164 1.00 96.94 87 MET A O 1
ATOM 714 N N . THR A 1 88 ? 17.065 -1.905 -8.994 1.00 95.88 88 THR A N 1
ATOM 715 C CA . THR A 1 88 ? 18.115 -1.741 -7.985 1.00 95.88 88 THR A CA 1
ATOM 716 C C . THR A 1 88 ? 19.259 -0.879 -8.512 1.00 95.88 88 THR A C 1
ATOM 718 O O . THR A 1 88 ? 19.651 0.093 -7.863 1.00 95.88 88 THR A O 1
ATOM 721 N N . GLU A 1 89 ? 19.759 -1.180 -9.710 1.00 97.06 89 GLU A N 1
ATOM 722 C CA . GLU A 1 89 ? 20.830 -0.404 -10.329 1.00 97.06 89 GLU A CA 1
ATOM 723 C C . GLU A 1 89 ? 20.384 1.009 -10.696 1.00 97.06 89 GLU A C 1
ATOM 725 O O . GLU A 1 89 ? 21.161 1.945 -10.509 1.00 97.06 89 GLU A O 1
ATOM 730 N N . PHE A 1 90 ? 19.130 1.205 -11.115 1.00 97.75 90 PHE A N 1
ATOM 731 C CA . PHE A 1 90 ? 18.591 2.541 -11.374 1.00 97.75 90 PHE A CA 1
ATOM 732 C C . PHE A 1 90 ? 18.641 3.408 -10.113 1.00 97.75 90 PHE A C 1
ATOM 734 O O . PHE A 1 90 ? 19.167 4.520 -10.137 1.00 97.75 90 PHE A O 1
ATOM 741 N N . VAL A 1 91 ? 18.139 2.884 -8.991 1.00 96.62 91 VAL A N 1
ATOM 742 C C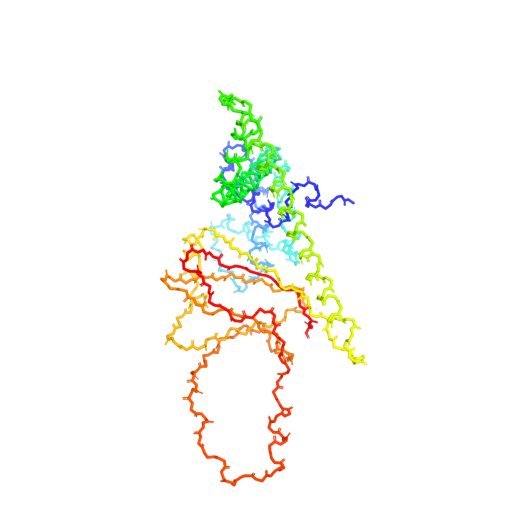A . VAL A 1 91 ? 18.144 3.581 -7.696 1.00 96.62 91 VAL A CA 1
ATOM 743 C C . VAL A 1 91 ? 19.577 3.852 -7.230 1.00 96.62 91 VAL A C 1
ATOM 745 O O . VAL A 1 91 ? 19.895 4.969 -6.816 1.00 96.62 91 VAL A O 1
ATOM 748 N N . ASN A 1 92 ? 20.463 2.856 -7.322 1.00 95.00 92 ASN A N 1
ATOM 749 C CA . ASN A 1 92 ? 21.860 2.991 -6.909 1.00 95.00 92 ASN A CA 1
ATOM 750 C C . ASN A 1 92 ? 22.624 4.010 -7.759 1.00 95.00 92 ASN A C 1
ATOM 752 O O . ASN A 1 92 ? 23.469 4.733 -7.227 1.00 95.00 92 ASN A O 1
ATOM 756 N N . LEU A 1 93 ? 22.386 4.038 -9.071 1.00 95.94 93 LEU A N 1
ATOM 757 C CA . LEU A 1 93 ? 23.002 4.993 -9.985 1.00 95.94 93 LEU A CA 1
ATOM 758 C C . LEU A 1 93 ? 22.472 6.400 -9.718 1.00 95.94 93 LEU A C 1
ATOM 760 O O . LEU A 1 93 ? 23.265 7.306 -9.493 1.00 95.94 93 LEU A O 1
ATOM 764 N N . LEU A 1 94 ? 21.153 6.574 -9.619 1.00 95.12 94 LEU A N 1
ATOM 765 C CA . LEU A 1 94 ? 20.548 7.874 -9.329 1.00 95.12 94 LEU A CA 1
ATOM 766 C C . LEU A 1 94 ? 21.053 8.464 -8.006 1.00 95.12 94 LEU A C 1
ATOM 768 O O . LEU A 1 94 ? 21.401 9.642 -7.945 1.00 95.12 94 LEU A O 1
ATOM 772 N N . ASN A 1 95 ? 21.145 7.639 -6.960 1.00 93.88 95 ASN A N 1
ATOM 773 C CA . ASN A 1 95 ? 21.667 8.067 -5.666 1.00 93.88 95 ASN A CA 1
ATOM 774 C C . ASN A 1 95 ? 23.154 8.461 -5.721 1.00 93.88 95 ASN A C 1
ATOM 776 O O . ASN A 1 95 ? 23.593 9.304 -4.942 1.00 93.88 95 ASN A O 1
ATOM 780 N N . ARG A 1 96 ? 23.934 7.862 -6.633 1.00 93.00 96 ARG A N 1
ATOM 781 C CA . ARG A 1 96 ? 25.325 8.259 -6.899 1.00 93.00 96 ARG A CA 1
ATOM 782 C C . ARG A 1 96 ? 25.392 9.580 -7.670 1.00 93.00 96 ARG A C 1
ATOM 784 O O . ARG A 1 96 ? 26.188 10.436 -7.301 1.00 93.00 96 ARG A O 1
ATOM 791 N N . CYS A 1 97 ? 24.534 9.772 -8.674 1.00 92.19 97 CYS A N 1
ATOM 792 C CA . CYS A 1 97 ? 24.481 11.002 -9.470 1.00 92.19 97 CYS A CA 1
ATOM 793 C C . CYS A 1 97 ? 23.956 12.211 -8.675 1.00 92.19 97 CYS A C 1
ATOM 795 O O . CYS A 1 97 ? 24.293 13.350 -8.991 1.00 92.19 97 CYS A O 1
ATOM 797 N N . CYS A 1 98 ? 23.104 11.996 -7.665 1.00 90.31 98 CYS A N 1
ATOM 798 C CA . CYS A 1 98 ? 22.534 13.075 -6.863 1.00 90.31 98 CYS A CA 1
ATOM 799 C C . CYS A 1 98 ? 22.314 12.676 -5.401 1.00 90.31 98 CYS A C 1
ATOM 801 O O . CYS A 1 98 ? 21.359 11.977 -5.062 1.00 90.31 98 CYS A O 1
ATOM 803 N N . HIS A 1 99 ? 23.125 13.234 -4.501 1.00 85.31 99 HIS A N 1
ATOM 804 C CA . HIS A 1 99 ? 22.998 12.994 -3.060 1.00 85.31 99 HIS A CA 1
ATOM 805 C C . HIS A 1 99 ? 21.677 13.524 -2.460 1.00 85.31 99 HIS A C 1
ATOM 807 O O . HIS A 1 99 ? 21.248 13.055 -1.406 1.00 85.31 99 HIS A O 1
ATOM 813 N N . LEU A 1 100 ? 21.004 14.485 -3.116 1.00 91.38 100 LEU A N 1
ATOM 814 C CA . LEU A 1 100 ? 19.705 15.007 -2.664 1.00 91.38 100 LEU A CA 1
ATOM 815 C C . LEU A 1 100 ? 18.583 13.974 -2.790 1.00 91.38 100 LEU A C 1
ATOM 817 O O . LEU A 1 100 ? 17.559 14.112 -2.119 1.00 91.38 100 LEU A O 1
ATOM 821 N N . PHE A 1 101 ? 18.776 12.932 -3.603 1.00 93.62 101 PHE A N 1
ATOM 822 C CA . PHE A 1 101 ? 17.816 11.844 -3.715 1.00 93.62 101 PHE A CA 1
ATOM 823 C C . PHE A 1 101 ? 17.571 11.173 -2.355 1.00 93.62 101 PHE A C 1
ATOM 825 O O . PHE A 1 101 ? 16.424 10.913 -1.995 1.00 93.62 101 PHE A O 1
ATOM 832 N N . SER A 1 102 ? 18.612 10.994 -1.533 1.00 90.81 102 SER A N 1
ATOM 833 C CA . SER A 1 102 ? 18.430 10.409 -0.202 1.00 90.81 102 SER A CA 1
ATOM 834 C C . SER A 1 102 ? 17.563 11.267 0.712 1.00 90.81 102 SER A C 1
ATOM 836 O O . SER A 1 102 ? 16.704 10.737 1.415 1.00 90.81 102 SER A O 1
ATOM 838 N N . THR A 1 103 ? 17.746 12.586 0.685 1.00 92.00 103 THR A N 1
ATOM 839 C CA . THR A 1 103 ? 16.916 13.521 1.453 1.00 92.00 103 THR A CA 1
ATOM 840 C C . THR A 1 103 ? 15.476 13.526 0.947 1.00 92.00 103 THR A C 1
ATOM 842 O O . THR A 1 103 ? 14.540 13.545 1.745 1.00 92.00 103 THR A O 1
ATOM 845 N N . TYR A 1 104 ? 15.288 13.454 -0.372 1.00 92.25 104 TYR A N 1
ATOM 846 C CA . TYR A 1 104 ? 13.973 13.365 -0.999 1.00 92.25 104 TYR A CA 1
ATOM 847 C C . TYR A 1 104 ? 13.197 12.123 -0.540 1.00 92.25 104 TYR A C 1
ATOM 849 O O . TYR A 1 104 ? 12.033 12.241 -0.152 1.00 92.25 104 TYR A O 1
ATOM 857 N N . VAL A 1 105 ? 13.843 10.952 -0.514 1.00 92.69 105 VAL A N 1
ATOM 858 C CA . VAL A 1 105 ? 13.220 9.705 -0.040 1.00 92.69 105 VAL A CA 1
ATOM 859 C C . VAL A 1 105 ? 12.897 9.780 1.454 1.00 92.69 105 VAL A C 1
ATOM 861 O O . VAL A 1 105 ? 11.789 9.429 1.855 1.00 92.69 105 VAL A O 1
ATOM 864 N N . THR A 1 106 ? 13.811 10.300 2.280 1.00 90.25 106 THR A N 1
ATOM 865 C CA . THR A 1 106 ? 13.553 10.502 3.717 1.00 90.25 106 THR A CA 1
ATOM 866 C C . THR A 1 106 ? 12.357 11.422 3.955 1.00 90.25 106 THR A C 1
ATOM 868 O O . THR A 1 106 ? 11.512 11.119 4.793 1.00 90.25 106 THR A O 1
ATOM 871 N N . SER A 1 107 ? 12.238 12.512 3.193 1.00 90.56 107 SER A N 1
ATOM 872 C CA . SER A 1 107 ? 11.082 13.410 3.271 1.00 90.56 107 SER A CA 1
ATOM 873 C C . SER A 1 107 ? 9.778 12.683 2.930 1.00 90.56 107 SER A C 1
ATOM 875 O O . SER A 1 107 ? 8.822 12.784 3.692 1.00 90.56 107 SER A O 1
ATOM 877 N N . HIS A 1 108 ? 9.749 11.872 1.868 1.00 88.19 108 HIS A N 1
ATOM 878 C CA . HIS A 1 108 ? 8.564 11.075 1.522 1.00 88.19 108 HIS A CA 1
ATOM 879 C C . HIS A 1 108 ? 8.211 10.043 2.597 1.00 88.19 108 HIS A C 1
ATOM 881 O O . HIS A 1 108 ? 7.036 9.776 2.833 1.00 88.19 108 HIS A O 1
ATOM 887 N N . LYS A 1 109 ? 9.214 9.475 3.275 1.00 87.94 109 LYS A N 1
ATOM 888 C CA . LYS A 1 109 ? 8.996 8.546 4.389 1.00 87.94 109 LYS A CA 1
ATOM 889 C C . LYS A 1 109 ? 8.310 9.229 5.571 1.00 87.94 109 LYS A C 1
ATOM 891 O O . LYS A 1 109 ? 7.433 8.628 6.183 1.00 87.94 109 LYS A O 1
ATOM 896 N N . ILE A 1 110 ? 8.710 10.463 5.881 1.00 83.81 110 ILE A N 1
ATOM 897 C CA . ILE A 1 110 ? 8.089 11.267 6.941 1.00 83.81 110 ILE A CA 1
ATOM 898 C C . ILE A 1 110 ? 6.638 11.573 6.571 1.00 83.81 110 ILE A C 1
ATOM 900 O O . ILE A 1 110 ? 5.753 11.247 7.353 1.00 83.81 110 ILE A O 1
ATOM 904 N N . VAL A 1 111 ? 6.396 12.077 5.355 1.00 82.12 111 VAL A N 1
ATOM 905 C CA . VAL A 1 111 ? 5.040 12.373 4.861 1.00 82.12 111 VAL A CA 1
ATOM 906 C C . VAL A 1 111 ? 4.142 11.136 4.938 1.00 82.12 111 VAL A C 1
ATOM 908 O O . VAL A 1 111 ? 3.044 11.212 5.476 1.00 82.12 111 VAL A O 1
ATOM 911 N N . ARG A 1 112 ? 4.624 9.963 4.498 1.00 82.31 112 ARG A N 1
ATOM 912 C CA . ARG A 1 112 ? 3.850 8.714 4.587 1.00 82.31 112 ARG A CA 1
ATOM 913 C C . ARG A 1 112 ? 3.494 8.355 6.033 1.00 82.31 112 ARG A C 1
ATOM 915 O O . ARG A 1 112 ? 2.357 7.990 6.311 1.00 82.31 112 ARG A O 1
ATOM 922 N N . ALA A 1 113 ? 4.453 8.462 6.952 1.00 80.75 113 ALA A N 1
ATOM 923 C CA . ALA A 1 113 ? 4.219 8.158 8.361 1.00 80.75 113 ALA A CA 1
ATOM 924 C C . ALA A 1 113 ? 3.248 9.155 9.021 1.00 80.75 113 ALA A C 1
ATOM 926 O O . ALA A 1 113 ? 2.475 8.772 9.899 1.00 80.75 113 ALA A O 1
ATOM 927 N N . GLU A 1 114 ? 3.279 10.426 8.619 1.00 79.31 114 GLU A N 1
ATOM 928 C CA . GLU A 1 114 ? 2.337 11.451 9.077 1.00 79.31 114 GLU A CA 1
ATOM 929 C C . GLU A 1 114 ? 0.925 11.197 8.542 1.00 79.31 114 GLU A C 1
ATOM 931 O O . GLU A 1 114 ? -0.022 11.208 9.328 1.00 79.31 114 GLU A O 1
ATOM 936 N N . ASP A 1 115 ? 0.789 10.873 7.255 1.00 74.75 115 ASP A N 1
ATOM 937 C CA . ASP A 1 115 ? -0.488 10.506 6.636 1.00 74.75 115 ASP A CA 1
ATOM 938 C C . ASP A 1 115 ? -1.107 9.271 7.310 1.00 74.75 115 ASP A C 1
ATOM 940 O O . ASP A 1 115 ? -2.301 9.252 7.614 1.00 74.75 115 ASP A O 1
ATOM 944 N N . GLU A 1 116 ? -0.302 8.242 7.593 1.00 79.06 116 GLU A N 1
ATOM 945 C CA . GLU A 1 116 ? -0.739 7.051 8.331 1.00 79.06 116 GLU A CA 1
ATOM 946 C C . GLU A 1 116 ? -1.212 7.405 9.746 1.00 79.06 116 GLU A C 1
ATOM 948 O O . GLU A 1 116 ? -2.295 6.982 10.159 1.00 79.06 116 GLU A O 1
ATOM 953 N N . ARG A 1 117 ? -0.451 8.226 10.484 1.00 80.19 117 ARG A N 1
ATOM 954 C CA . ARG A 1 117 ? -0.863 8.691 11.818 1.00 80.19 117 ARG A CA 1
ATOM 955 C C . ARG A 1 117 ? -2.156 9.491 11.769 1.00 80.19 117 ARG A C 1
ATOM 957 O O . ARG A 1 117 ? -3.013 9.299 12.627 1.00 80.19 117 ARG A O 1
ATOM 964 N N . PHE A 1 118 ? -2.301 10.369 10.783 1.00 80.44 118 PHE A N 1
ATOM 965 C CA . PHE A 1 118 ? -3.498 11.179 10.612 1.00 80.44 118 PHE A CA 1
ATOM 966 C C . PHE A 1 118 ? -4.729 10.304 10.357 1.00 80.44 118 PHE A C 1
ATOM 968 O O . PHE A 1 118 ? -5.748 10.477 11.023 1.00 80.44 118 PHE A O 1
ATOM 975 N N . ARG A 1 119 ? -4.619 9.303 9.474 1.00 78.56 119 ARG A N 1
ATOM 976 C CA . ARG A 1 119 ? -5.695 8.331 9.217 1.00 78.56 119 ARG A CA 1
ATOM 977 C C . ARG A 1 119 ? -6.071 7.534 10.467 1.00 78.56 119 ARG A C 1
ATOM 979 O O . ARG A 1 119 ? -7.255 7.404 10.767 1.00 78.56 119 ARG A O 1
ATOM 986 N N . MET A 1 120 ? -5.085 7.039 11.221 1.00 79.31 120 MET A N 1
ATOM 987 C CA . MET A 1 120 ? -5.340 6.301 12.467 1.00 79.31 120 MET A CA 1
ATOM 988 C C . MET A 1 120 ? -6.021 7.175 13.526 1.00 79.31 120 MET A C 1
ATOM 990 O O . MET A 1 120 ? -6.942 6.721 14.205 1.00 79.31 120 MET A O 1
ATOM 994 N N . GLU A 1 121 ? -5.598 8.432 13.666 1.00 83.00 121 GLU A N 1
ATOM 995 C CA . GLU A 1 121 ? -6.208 9.367 14.613 1.00 83.00 121 GLU A CA 1
ATOM 996 C C . GLU A 1 121 ? -7.641 9.725 14.196 1.00 83.00 121 GLU A C 1
ATOM 998 O O . GLU A 1 121 ? -8.527 9.760 15.047 1.00 83.00 121 GLU A O 1
ATOM 1003 N N . GLN A 1 122 ? -7.911 9.897 12.897 1.00 83.56 122 GLN A N 1
ATOM 1004 C CA . GLN A 1 122 ? -9.277 10.084 12.399 1.00 83.56 122 GLN A CA 1
ATOM 1005 C C . GLN A 1 122 ? -10.169 8.878 12.702 1.00 83.56 122 GLN A C 1
ATOM 1007 O O . GLN A 1 122 ? -11.275 9.049 13.216 1.00 83.56 122 GLN A O 1
ATOM 1012 N N . GLN A 1 123 ? -9.689 7.660 12.445 1.00 82.56 123 GLN A N 1
ATOM 1013 C CA . GLN A 1 123 ? -10.440 6.440 12.745 1.00 82.56 123 GLN A CA 1
ATOM 1014 C C . GLN A 1 123 ? -10.728 6.318 14.248 1.00 82.56 123 GLN A C 1
ATOM 1016 O O . GLN A 1 123 ? -11.857 6.036 14.652 1.00 82.56 123 GLN A O 1
ATOM 1021 N N . LYS A 1 124 ? -9.731 6.598 15.096 1.00 86.31 124 LYS A N 1
ATOM 1022 C CA . LYS A 1 124 ? -9.901 6.648 16.551 1.00 86.31 124 LYS A CA 1
ATOM 1023 C C . LYS A 1 124 ? -10.954 7.679 16.959 1.00 86.31 124 LYS A C 1
ATOM 1025 O O . LYS A 1 124 ? -11.827 7.361 17.764 1.00 86.31 124 LYS A O 1
ATOM 1030 N N . GLN A 1 125 ? -10.905 8.890 16.405 1.00 88.31 125 GLN A N 1
ATOM 1031 C CA . GLN A 1 125 ? -11.881 9.941 16.701 1.00 88.31 125 GLN A CA 1
ATOM 1032 C C . GLN A 1 125 ? -13.298 9.549 16.283 1.00 88.31 125 GLN A C 1
ATOM 1034 O O . GLN A 1 125 ? -14.232 9.789 17.043 1.00 88.31 125 GLN A O 1
ATOM 1039 N N . GLN A 1 126 ? -13.467 8.901 15.129 1.00 90.94 126 GLN A N 1
ATOM 1040 C CA . GLN A 1 126 ? -14.766 8.392 14.685 1.00 90.94 126 GLN A CA 1
ATOM 1041 C C . GLN A 1 126 ? -15.325 7.336 15.647 1.00 90.94 126 GLN A C 1
ATOM 1043 O O . GLN A 1 126 ? -16.483 7.437 16.051 1.00 90.94 126 GLN A O 1
ATOM 1048 N N . ILE A 1 127 ? -14.501 6.373 16.077 1.00 90.06 127 ILE A N 1
ATOM 1049 C CA . ILE A 1 127 ? -14.906 5.358 17.065 1.00 90.06 127 ILE A CA 1
ATOM 1050 C C . ILE A 1 127 ? -15.292 6.027 18.387 1.00 90.06 127 ILE A C 1
ATOM 1052 O O . ILE A 1 127 ? -16.350 5.737 18.940 1.00 90.06 127 ILE A O 1
ATOM 1056 N N . MET A 1 128 ? -14.469 6.955 18.885 1.00 87.62 128 MET A N 1
ATOM 1057 C CA . MET A 1 128 ? -14.763 7.680 20.122 1.00 87.62 128 MET A CA 1
ATOM 1058 C C . MET A 1 128 ? -16.056 8.491 20.013 1.00 87.62 128 MET A C 1
ATOM 1060 O O . MET A 1 128 ? -16.869 8.452 20.930 1.00 87.62 128 MET A O 1
ATOM 1064 N N . ALA A 1 129 ? -16.287 9.187 18.899 1.00 91.81 129 ALA A N 1
ATOM 1065 C CA . ALA A 1 129 ? -17.513 9.946 18.673 1.00 91.81 129 ALA A CA 1
ATOM 1066 C C . ALA A 1 129 ? -18.748 9.034 18.636 1.00 91.81 129 ALA A C 1
ATOM 1068 O O . ALA A 1 129 ? -19.753 9.340 19.278 1.00 91.81 129 ALA A O 1
ATOM 1069 N N . ALA A 1 130 ? -18.660 7.891 17.950 1.00 93.50 130 ALA A N 1
ATOM 1070 C CA . ALA A 1 130 ? -19.734 6.906 17.895 1.00 93.50 130 ALA A CA 1
ATOM 1071 C C . ALA A 1 130 ? -20.047 6.331 19.286 1.00 93.50 130 ALA A C 1
ATOM 1073 O O . ALA A 1 130 ? -21.206 6.343 19.702 1.00 93.50 130 ALA A O 1
ATOM 1074 N N . LEU A 1 131 ? -19.028 5.910 20.045 1.00 92.00 131 LEU A N 1
ATOM 1075 C CA . LEU A 1 131 ? -19.200 5.417 21.416 1.00 92.00 131 LEU A CA 1
ATOM 1076 C C . LEU A 1 131 ? -19.796 6.494 22.327 1.00 92.00 131 LEU A C 1
ATOM 1078 O O . LEU A 1 131 ? -20.756 6.232 23.048 1.00 92.00 131 LEU A O 1
ATOM 1082 N N . ASN A 1 132 ? -19.274 7.720 22.251 1.00 89.94 132 ASN A N 1
ATOM 1083 C CA . ASN A 1 132 ? -19.761 8.845 23.039 1.00 89.94 132 ASN A CA 1
ATOM 1084 C C . ASN A 1 132 ? -21.217 9.173 22.711 1.00 89.94 132 ASN A C 1
ATOM 1086 O O . ASN A 1 132 ? -21.976 9.468 23.625 1.00 89.94 132 ASN A O 1
ATOM 1090 N N . SER A 1 133 ? -21.640 9.092 21.446 1.00 91.94 133 SER A N 1
ATOM 1091 C CA . SER A 1 133 ? -23.039 9.337 21.071 1.00 91.94 133 SER A CA 1
ATOM 1092 C C . SER A 1 133 ? -24.010 8.353 21.735 1.00 91.94 133 SER A C 1
ATOM 1094 O O . SER A 1 133 ? -25.117 8.740 22.103 1.00 91.94 133 SER A O 1
ATOM 1096 N N . GLN A 1 134 ? -23.573 7.109 21.956 1.00 92.00 134 GLN A N 1
ATOM 1097 C CA . GLN A 1 134 ? -24.377 6.069 22.596 1.00 92.00 134 GLN A CA 1
ATOM 1098 C C . GLN A 1 134 ? -24.415 6.227 24.120 1.00 92.00 134 GLN A C 1
ATOM 1100 O O . GLN A 1 134 ? -25.454 6.001 24.737 1.00 92.00 134 GLN A O 1
ATOM 1105 N N . THR A 1 135 ? -23.304 6.632 24.743 1.00 91.31 135 THR A N 1
ATOM 1106 C CA . THR A 1 135 ? -23.175 6.653 26.210 1.00 91.31 135 THR A CA 1
ATOM 1107 C C . THR A 1 135 ? -23.268 8.040 26.844 1.00 91.31 135 THR A C 1
ATOM 1109 O O . THR A 1 135 ? -23.317 8.139 28.072 1.00 91.31 135 THR A O 1
ATOM 1112 N N . ALA A 1 136 ? -23.335 9.117 26.051 1.00 91.81 136 ALA A N 1
ATOM 1113 C CA . ALA A 1 136 ? -23.306 10.502 26.534 1.00 91.81 136 ALA A CA 1
ATOM 1114 C C . ALA A 1 136 ? -24.333 10.767 27.638 1.00 91.81 136 ALA A C 1
ATOM 1116 O O . ALA A 1 136 ? -23.977 11.297 28.689 1.00 91.81 136 ALA A O 1
ATOM 1117 N N . VAL A 1 137 ? -25.588 10.357 27.431 1.00 94.31 137 VAL A N 1
ATOM 1118 C CA . VAL A 1 137 ? -26.671 10.583 28.401 1.00 94.31 137 VAL A CA 1
ATOM 1119 C C . VAL A 1 137 ? -26.382 9.864 29.720 1.00 94.31 137 VAL A C 1
ATOM 1121 O O . VAL A 1 137 ? -26.506 10.461 30.788 1.00 94.31 137 VAL A O 1
ATOM 1124 N N . GLN A 1 138 ? -25.949 8.603 29.657 1.00 94.94 138 GLN A N 1
ATOM 1125 C CA . GLN A 1 138 ? -25.649 7.800 30.841 1.00 94.94 138 GLN A CA 1
ATOM 1126 C C . GLN A 1 138 ? -24.468 8.382 31.629 1.00 94.94 138 GLN A C 1
ATOM 1128 O O . GLN A 1 138 ? -24.547 8.525 32.850 1.00 94.94 138 GLN A O 1
ATOM 1133 N N . PHE A 1 139 ? -23.389 8.762 30.940 1.00 96.00 139 PHE A N 1
ATOM 1134 C CA . PHE A 1 139 ? -22.210 9.349 31.581 1.00 96.00 139 PHE A CA 1
ATOM 1135 C C . PHE A 1 139 ? -22.514 10.720 32.180 1.00 96.00 139 PHE A C 1
ATOM 1137 O O . PHE A 1 139 ? -22.063 11.013 33.286 1.00 96.00 139 PHE A O 1
ATOM 1144 N N . GLN A 1 140 ? -23.326 11.533 31.503 1.00 94.38 140 GLN A N 1
ATOM 1145 C CA . GLN A 1 140 ? -23.742 12.834 32.011 1.00 94.38 140 GLN A CA 1
ATOM 1146 C C . GLN A 1 140 ? -24.600 12.705 33.275 1.00 94.38 140 GLN A C 1
ATOM 1148 O O . GLN A 1 140 ? -24.363 13.419 34.249 1.00 94.38 140 GLN A O 1
ATOM 1153 N N . GLN A 1 141 ? -25.555 11.771 33.297 1.00 94.88 141 GLN A N 1
ATOM 1154 C CA . GLN A 1 141 ? -26.373 11.504 34.482 1.00 94.88 141 GLN A CA 1
ATOM 1155 C C . GLN A 1 141 ? -25.527 11.010 35.657 1.00 94.88 141 GLN A C 1
ATOM 1157 O O . GLN A 1 141 ? -25.664 11.524 36.767 1.00 94.88 141 GLN A O 1
ATOM 1162 N N . TYR A 1 142 ? -24.624 10.056 35.415 1.00 95.31 142 TYR A N 1
ATOM 1163 C CA . TYR A 1 142 ? -23.728 9.542 36.448 1.00 95.31 142 TYR A CA 1
ATOM 1164 C C . TYR A 1 142 ? -22.826 10.648 37.010 1.00 95.31 142 TYR A C 1
ATOM 1166 O O . TYR A 1 142 ? -22.724 10.812 38.224 1.00 95.31 142 TYR A O 1
ATOM 1174 N N . ALA A 1 143 ? -22.231 11.470 36.143 1.00 96.12 143 ALA A N 1
ATOM 1175 C CA . ALA A 1 143 ? -21.381 12.571 36.574 1.00 96.12 143 ALA A CA 1
ATOM 1176 C C . ALA A 1 143 ? -22.149 13.625 37.387 1.00 96.12 143 ALA A C 1
ATOM 1178 O O . ALA A 1 143 ? -21.653 14.076 38.419 1.00 96.12 143 ALA A O 1
ATOM 1179 N N . ALA A 1 144 ? -23.372 13.974 36.976 1.00 94.94 144 ALA A N 1
ATOM 1180 C CA . ALA A 1 144 ? -24.222 14.915 37.704 1.00 94.94 144 ALA A CA 1
ATOM 1181 C C . ALA A 1 144 ? -24.614 14.413 39.105 1.00 94.94 144 ALA A C 1
ATOM 1183 O O . ALA A 1 144 ? -24.752 15.223 40.020 1.00 94.94 144 ALA A O 1
ATOM 1184 N N . GLN A 1 145 ? -24.761 13.095 39.283 1.00 94.94 145 GLN A N 1
ATOM 1185 C CA . GLN A 1 145 ? -25.016 12.483 40.591 1.00 94.94 145 GLN A CA 1
ATOM 1186 C C . GLN A 1 145 ? -23.781 12.515 41.499 1.00 94.94 145 GLN A C 1
ATOM 1188 O O . GLN A 1 145 ? -23.913 12.801 42.685 1.00 94.94 145 GLN A O 1
ATOM 1193 N N . GLN A 1 146 ? -22.592 12.231 40.955 1.00 93.75 146 GLN A N 1
ATOM 1194 C CA . GLN A 1 146 ? -21.346 12.209 41.733 1.00 93.75 146 GLN A CA 1
ATOM 1195 C C . GLN A 1 146 ? -20.871 13.615 42.122 1.00 93.75 146 GLN A C 1
ATOM 1197 O O . GLN A 1 146 ? -20.380 13.817 43.231 1.00 93.75 146 GLN A O 1
ATOM 1202 N N . TYR A 1 147 ? -21.052 14.595 41.232 1.00 94.06 147 TYR A N 1
ATOM 1203 C CA . TYR A 1 147 ? -20.594 15.971 41.429 1.00 94.06 147 TYR A CA 1
ATOM 1204 C C . TYR A 1 147 ? -21.699 17.004 41.146 1.00 94.06 147 TYR A C 1
ATOM 1206 O O . TYR A 1 147 ? -21.616 17.738 40.156 1.00 94.06 147 TYR A O 1
ATOM 1214 N N . PRO A 1 148 ? -22.743 17.115 41.991 1.00 94.06 148 PRO A N 1
ATOM 1215 C CA . PRO A 1 148 ? -23.839 18.057 41.767 1.00 94.06 148 PRO A CA 1
ATOM 1216 C C . PRO A 1 148 ? -23.345 19.511 41.700 1.00 94.06 148 PRO A C 1
ATOM 1218 O O . PRO A 1 148 ? -22.621 19.974 42.577 1.00 94.06 148 PRO A O 1
ATOM 1221 N N . GLY A 1 149 ? -23.729 20.244 40.650 1.00 90.38 149 GLY A N 1
ATOM 1222 C CA . GLY A 1 149 ? -23.403 21.668 40.478 1.00 90.38 149 GLY A CA 1
ATOM 1223 C C . GLY A 1 149 ? -21.946 21.997 40.119 1.00 90.38 149 GLY A C 1
ATOM 1224 O O . GLY A 1 149 ? -21.658 23.150 39.805 1.00 90.38 149 GLY A O 1
ATOM 1225 N N . ASN A 1 150 ? -21.034 21.018 40.110 1.00 95.00 150 ASN A N 1
ATOM 1226 C CA . ASN A 1 150 ? -19.636 21.219 39.725 1.00 95.00 150 ASN A CA 1
ATOM 1227 C C . ASN A 1 150 ? -19.380 20.739 38.288 1.00 95.00 150 ASN A C 1
ATOM 1229 O O . ASN A 1 150 ? -19.003 19.592 38.050 1.00 95.00 150 ASN A O 1
ATOM 1233 N N . PHE A 1 151 ? -19.576 21.638 37.322 1.00 94.50 151 PHE A N 1
ATOM 1234 C CA . PHE A 1 151 ? -19.436 21.328 35.896 1.00 94.50 151 PHE A CA 1
ATOM 1235 C C . PHE A 1 151 ? -18.026 20.877 35.497 1.00 94.50 151 PHE A C 1
ATOM 1237 O O . PHE A 1 151 ? -17.888 20.013 34.636 1.00 94.50 151 PHE A O 1
ATOM 1244 N N . GLU A 1 152 ? -16.981 21.423 36.117 1.00 95.75 152 GLU A N 1
ATOM 1245 C CA . GLU A 1 152 ? -15.597 21.081 35.777 1.00 95.75 152 GLU A CA 1
ATOM 1246 C C . GLU A 1 152 ? -15.266 19.639 36.186 1.00 95.75 152 GLU A C 1
ATOM 1248 O O . GLU A 1 152 ? -14.767 18.858 35.374 1.00 95.75 152 GLU A O 1
ATOM 1253 N N . GLN A 1 153 ? -15.641 19.241 37.407 1.00 93.81 153 GLN A N 1
ATOM 1254 C CA . GLN A 1 153 ? -15.467 17.860 37.869 1.00 93.81 153 GLN A CA 1
ATOM 1255 C C . GLN A 1 153 ? -16.346 16.874 37.092 1.00 93.81 153 GLN A C 1
ATOM 1257 O O . GLN A 1 153 ? -15.888 15.776 36.774 1.00 93.81 153 GLN A O 1
ATOM 1262 N N . GLN A 1 154 ? -17.568 17.272 36.715 1.00 94.75 154 GLN A N 1
ATOM 1263 C CA . GLN A 1 154 ? -18.417 16.461 35.838 1.00 94.75 154 GLN A CA 1
ATOM 1264 C C . GLN A 1 154 ? -17.744 16.196 34.485 1.00 94.75 154 GLN A C 1
ATOM 1266 O O . GLN A 1 154 ? -17.701 15.050 34.048 1.00 94.75 154 GLN A O 1
ATOM 1271 N N . GLN A 1 155 ? -17.183 17.222 33.834 1.00 94.44 155 GLN A N 1
ATOM 1272 C CA . GLN A 1 155 ? -16.514 17.073 32.534 1.00 94.44 155 GLN A CA 1
ATOM 1273 C C . GLN A 1 155 ? -15.260 16.195 32.617 1.00 94.44 155 GLN A C 1
ATOM 1275 O O . GLN A 1 155 ? -15.054 15.336 31.759 1.00 94.44 155 GLN A O 1
ATOM 1280 N N . LEU A 1 156 ? -14.449 16.356 33.667 1.00 96.31 156 LEU A N 1
ATOM 1281 C CA . LEU A 1 156 ? -13.282 15.499 33.897 1.00 96.31 156 LEU A CA 1
ATOM 1282 C C . LEU A 1 156 ? -13.685 14.030 34.095 1.00 96.31 156 LEU A C 1
ATOM 1284 O O . LEU A 1 156 ? -13.084 13.147 33.482 1.00 96.31 156 LEU A O 1
ATOM 1288 N N . LEU A 1 157 ? -14.731 13.768 34.890 1.00 95.31 157 LEU A N 1
ATOM 1289 C CA . LEU A 1 157 ? -15.246 12.415 35.107 1.00 95.31 157 LEU A CA 1
ATOM 1290 C C . LEU A 1 157 ? -15.819 11.811 33.817 1.00 95.31 157 LEU A C 1
ATOM 1292 O O . LEU A 1 157 ? -15.522 10.662 33.501 1.00 95.31 157 LEU A O 1
ATOM 1296 N N . ILE A 1 158 ? -16.598 12.576 33.045 1.00 94.94 158 ILE A N 1
ATOM 1297 C CA . ILE A 1 158 ? -17.132 12.123 31.752 1.00 94.94 158 ILE A CA 1
ATOM 1298 C C . ILE A 1 158 ? -15.983 11.750 30.814 1.00 94.94 158 ILE A C 1
ATOM 1300 O O . ILE A 1 158 ? -16.009 10.665 30.242 1.00 94.94 158 ILE A O 1
ATOM 1304 N N . ARG A 1 159 ? -14.944 12.586 30.702 1.00 93.81 159 ARG A N 1
ATOM 1305 C CA . ARG A 1 159 ? -13.766 12.281 29.879 1.00 93.81 159 ARG A CA 1
ATOM 1306 C C . ARG A 1 159 ? -13.080 10.987 30.323 1.00 93.81 159 ARG A C 1
ATOM 1308 O O . ARG A 1 159 ? -12.771 10.150 29.480 1.00 93.81 159 ARG A O 1
ATOM 1315 N N . GLN A 1 160 ? -12.885 10.793 31.627 1.00 95.00 160 GLN A N 1
ATOM 1316 C CA . GLN A 1 160 ? -12.296 9.563 32.161 1.00 95.00 160 GLN A CA 1
ATOM 1317 C C . GLN A 1 160 ? -13.147 8.330 31.818 1.00 95.00 160 GLN A C 1
ATOM 1319 O O . GLN A 1 160 ? -12.607 7.304 31.407 1.00 95.00 160 GLN A O 1
ATOM 1324 N N . LEU A 1 161 ? -14.474 8.424 31.954 1.00 94.06 161 LEU A N 1
ATOM 1325 C CA . LEU A 1 161 ? -15.398 7.339 31.613 1.00 94.06 161 LEU A CA 1
ATOM 1326 C C . LEU A 1 161 ? -15.389 7.027 30.115 1.00 94.06 161 LEU A C 1
ATOM 1328 O O . LEU A 1 161 ? -15.380 5.859 29.740 1.00 94.06 161 LEU A O 1
ATOM 1332 N N . GLN A 1 162 ? -15.338 8.049 29.261 1.00 92.62 162 GLN A N 1
ATOM 1333 C CA . GLN A 1 162 ? -15.215 7.883 27.812 1.00 92.62 162 GLN A CA 1
ATOM 1334 C C . GLN A 1 162 ? -13.896 7.201 27.428 1.00 92.62 162 GLN A C 1
ATOM 1336 O O . GLN A 1 162 ? -13.901 6.276 26.617 1.00 92.62 162 GLN A O 1
ATOM 1341 N N . GLU A 1 163 ? -12.776 7.602 28.038 1.00 90.31 163 GLU A N 1
ATOM 1342 C CA . GLU A 1 163 ? -11.469 6.970 27.817 1.00 90.31 163 GLU A CA 1
ATOM 1343 C C . GLU A 1 163 ? -11.465 5.499 28.272 1.00 90.31 163 GLU A C 1
ATOM 1345 O O . GLU A 1 163 ? -10.995 4.633 27.534 1.00 90.31 163 GLU A O 1
ATOM 1350 N N . GLN A 1 164 ? -12.039 5.191 29.441 1.00 92.00 164 GLN A N 1
ATOM 1351 C CA . GLN A 1 164 ? -12.189 3.812 29.927 1.00 92.00 164 GLN A CA 1
ATOM 1352 C C . GLN A 1 164 ? -13.094 2.972 29.016 1.00 92.00 164 GLN A C 1
ATOM 1354 O O . GLN A 1 164 ? -12.748 1.842 28.673 1.00 92.00 164 GLN A O 1
ATOM 1359 N N . HIS A 1 165 ? -14.224 3.528 28.578 1.00 91.81 165 HIS A N 1
ATOM 1360 C CA . HIS A 1 165 ? -15.155 2.846 27.684 1.00 91.81 165 HIS A CA 1
ATOM 1361 C C . HIS A 1 165 ? -14.508 2.527 26.331 1.00 91.81 165 HIS A C 1
ATOM 1363 O O . HIS A 1 165 ? -14.617 1.406 25.837 1.00 91.81 165 HIS A O 1
ATOM 1369 N N . TYR A 1 166 ? -13.751 3.474 25.772 1.00 90.88 166 TYR A N 1
ATOM 1370 C CA . TYR A 1 166 ? -12.964 3.244 24.564 1.00 90.88 166 TYR A CA 1
ATOM 1371 C C . TYR A 1 166 ? -11.933 2.120 24.757 1.00 90.88 166 TYR A C 1
ATOM 1373 O O . TYR A 1 166 ? -11.823 1.236 23.909 1.00 90.88 166 TYR A O 1
ATOM 1381 N N . GLN A 1 167 ? -11.202 2.107 25.879 1.00 90.50 167 GLN A N 1
ATOM 1382 C CA . GLN A 1 167 ? -10.227 1.049 26.176 1.00 90.50 167 GLN A CA 1
ATOM 1383 C C . GLN A 1 167 ? -10.881 -0.336 26.251 1.00 90.50 167 GLN A C 1
ATOM 1385 O O . GLN A 1 167 ? -10.377 -1.282 25.645 1.00 90.50 167 GLN A O 1
ATOM 1390 N N . GLN A 1 168 ? -12.014 -0.448 26.948 1.00 87.44 168 GLN A N 1
ATOM 1391 C CA . GLN A 1 168 ? -12.772 -1.697 27.053 1.00 87.44 168 GLN A CA 1
ATOM 1392 C C . GLN A 1 168 ? -13.257 -2.178 25.684 1.00 87.44 168 GLN A C 1
ATOM 1394 O O . GLN A 1 168 ? -13.075 -3.346 25.338 1.00 87.44 168 GLN A O 1
ATOM 1399 N N . TYR A 1 169 ? -13.805 -1.270 24.875 1.00 89.81 169 TYR A N 1
ATOM 1400 C CA . TYR A 1 169 ? -14.257 -1.577 23.523 1.00 89.81 169 TYR A CA 1
ATOM 1401 C C . TYR A 1 169 ? -13.115 -2.094 22.634 1.00 89.81 169 TYR A C 1
ATOM 1403 O O . TYR A 1 169 ? -13.234 -3.145 22.002 1.00 89.81 169 TYR A O 1
ATOM 1411 N N . MET A 1 170 ? -11.966 -1.413 22.636 1.00 89.88 170 MET A N 1
ATOM 1412 C CA . MET A 1 170 ? -10.796 -1.849 21.868 1.00 89.88 170 MET A CA 1
ATOM 1413 C C . MET A 1 170 ? -10.262 -3.208 22.338 1.00 89.88 170 MET A C 1
ATOM 1415 O O . MET A 1 170 ? -9.853 -4.029 21.515 1.00 89.88 170 MET A O 1
ATOM 1419 N N . GLN A 1 171 ? -10.297 -3.479 23.646 1.00 87.94 171 GLN A N 1
ATOM 1420 C CA . GLN A 1 171 ? -9.908 -4.777 24.194 1.00 87.94 171 GLN A CA 1
ATOM 1421 C C . GLN A 1 171 ? -10.850 -5.896 23.727 1.00 87.94 171 GLN A C 1
ATOM 1423 O O . GLN A 1 171 ? -10.385 -6.988 23.393 1.00 87.94 171 GLN A O 1
ATOM 1428 N N . GLN A 1 172 ? -12.157 -5.630 23.677 1.00 88.50 172 GLN A N 1
ATOM 1429 C CA . GLN A 1 172 ? -13.147 -6.583 23.185 1.00 88.50 172 GLN A CA 1
ATOM 1430 C C . GLN A 1 172 ? -12.937 -6.891 21.698 1.00 88.50 172 GLN A C 1
ATOM 1432 O O . GLN A 1 172 ? -12.898 -8.063 21.324 1.00 88.50 172 GLN A O 1
ATOM 1437 N N . LEU A 1 173 ? -12.739 -5.866 20.861 1.00 84.56 173 LEU A N 1
ATOM 1438 C CA . LEU A 1 173 ? -12.448 -6.050 19.435 1.00 84.56 173 LEU A CA 1
ATOM 1439 C C . LEU A 1 173 ? -11.211 -6.926 19.210 1.00 84.56 173 LEU A C 1
ATOM 1441 O O . LEU A 1 173 ? -11.244 -7.847 18.395 1.00 84.56 173 LEU A O 1
ATOM 1445 N N . TYR A 1 174 ? -10.142 -6.688 19.972 1.00 82.25 174 TYR A N 1
ATOM 1446 C CA . TYR A 1 174 ? -8.921 -7.484 19.878 1.00 82.25 174 TYR A CA 1
ATOM 1447 C C . TYR A 1 174 ? -9.147 -8.957 20.254 1.00 82.25 174 TYR A C 1
ATOM 1449 O O . TYR A 1 174 ? -8.668 -9.857 19.565 1.00 82.25 174 TYR A O 1
ATOM 1457 N N . GLN A 1 175 ? -9.918 -9.227 21.313 1.00 85.81 175 GLN A N 1
ATOM 1458 C CA . GLN A 1 175 ? -10.268 -10.599 21.697 1.00 85.81 175 GLN A CA 1
ATOM 1459 C C . GLN A 1 175 ? -11.097 -11.306 20.622 1.00 85.81 175 GLN A C 1
ATOM 1461 O O . GLN A 1 175 ? -10.827 -12.465 20.313 1.00 85.81 175 GLN A O 1
ATOM 1466 N N . VAL A 1 176 ? -12.072 -10.611 20.026 1.00 86.69 176 VAL A N 1
ATOM 1467 C CA . VAL A 1 176 ? -12.880 -11.154 18.923 1.00 86.69 176 VAL A CA 1
ATOM 1468 C C . VAL A 1 176 ? -11.992 -11.503 17.731 1.00 86.69 176 VAL A C 1
ATOM 1470 O O . VAL A 1 176 ? -12.117 -12.595 17.179 1.00 86.69 176 VAL A O 1
ATOM 1473 N N . GLN A 1 177 ? -11.050 -10.629 17.374 1.00 81.44 177 GLN A N 1
ATOM 1474 C CA . GLN A 1 177 ? -10.106 -10.878 16.286 1.00 81.44 177 GLN A CA 1
ATOM 1475 C C . GLN A 1 177 ? -9.214 -12.101 16.560 1.00 81.44 177 GLN A C 1
ATOM 1477 O O . GLN A 1 177 ? -9.037 -12.947 15.682 1.00 81.44 177 GLN A O 1
ATOM 1482 N N . LEU A 1 178 ? -8.688 -12.239 17.782 1.00 85.50 178 LEU A N 1
ATOM 1483 C CA . LEU A 1 178 ? -7.910 -13.417 18.181 1.00 85.50 178 LEU A CA 1
ATOM 1484 C C . LEU A 1 178 ? -8.744 -14.700 18.131 1.00 85.50 178 LEU A C 1
ATOM 1486 O O . LEU A 1 178 ? -8.266 -15.717 17.632 1.00 85.50 178 LEU A O 1
ATOM 1490 N N . ALA A 1 179 ? -9.987 -14.659 18.612 1.00 86.94 179 ALA A N 1
ATOM 1491 C CA . ALA A 1 179 ? -10.886 -15.807 18.579 1.00 86.94 179 ALA A CA 1
ATOM 1492 C C . ALA A 1 179 ? -11.200 -16.236 17.137 1.00 86.94 179 ALA A C 1
ATOM 1494 O O . ALA A 1 179 ? -11.176 -17.427 16.837 1.00 86.94 179 ALA A O 1
ATOM 1495 N N . GLN A 1 180 ? -11.425 -15.283 16.227 1.00 79.69 180 GLN A N 1
ATOM 1496 C CA . GLN A 1 180 ? -11.608 -15.563 14.799 1.00 79.69 180 GLN A CA 1
ATOM 1497 C C . GLN A 1 180 ? -10.361 -16.205 14.181 1.00 79.69 180 GLN A C 1
ATOM 1499 O O . GLN A 1 180 ? -10.478 -17.201 13.466 1.00 79.69 180 GLN A O 1
ATOM 1504 N N . GLN A 1 181 ? -9.166 -15.695 14.496 1.00 78.44 181 GLN A N 1
ATOM 1505 C CA . GLN A 1 181 ? -7.908 -16.274 14.019 1.00 78.44 181 GLN A CA 1
ATOM 1506 C C . GLN A 1 181 ? -7.698 -17.699 14.555 1.00 78.44 181 GLN A C 1
ATOM 1508 O O . GLN A 1 181 ? -7.358 -18.602 13.794 1.00 78.44 181 GLN A O 1
ATOM 1513 N N . GLN A 1 182 ? -7.946 -17.932 15.845 1.00 79.50 182 GLN A N 1
ATOM 1514 C CA . GLN A 1 182 ? -7.856 -19.265 16.443 1.00 79.50 182 GLN A CA 1
ATOM 1515 C C . GLN A 1 182 ? -8.890 -20.227 15.857 1.00 79.50 182 GLN A C 1
ATOM 1517 O O . GLN A 1 182 ? -8.553 -21.374 15.581 1.00 79.50 182 GLN A O 1
ATOM 1522 N N . ALA A 1 183 ? -10.121 -19.772 15.620 1.00 80.44 183 ALA A N 1
ATOM 1523 C CA . ALA A 1 183 ? -11.154 -20.574 14.975 1.00 80.44 183 ALA A CA 1
ATOM 1524 C C . ALA A 1 183 ? -10.767 -20.948 13.535 1.00 80.44 183 ALA A C 1
ATOM 1526 O O . ALA A 1 183 ? -10.986 -22.087 13.126 1.00 80.44 183 ALA A O 1
ATOM 1527 N N . ALA A 1 184 ? -10.141 -20.035 12.785 1.00 74.69 184 ALA A N 1
ATOM 1528 C CA . ALA A 1 184 ? -9.601 -20.330 11.458 1.00 74.69 184 ALA A CA 1
ATOM 1529 C C . ALA A 1 184 ? -8.489 -21.394 11.519 1.00 74.69 184 ALA A C 1
ATOM 1531 O O . ALA A 1 184 ? -8.522 -22.361 10.762 1.00 74.69 184 ALA A O 1
ATOM 1532 N N . ILE A 1 185 ? -7.562 -21.284 12.479 1.00 74.81 185 ILE A N 1
ATOM 1533 C CA . ILE A 1 185 ? -6.482 -22.267 12.680 1.00 74.81 185 ILE A CA 1
ATOM 1534 C C . ILE A 1 185 ? -7.032 -23.628 13.142 1.00 74.81 185 ILE A C 1
ATOM 1536 O O . ILE A 1 185 ? -6.580 -24.671 12.679 1.00 74.81 185 ILE A O 1
ATOM 1540 N N . GLN A 1 186 ? -8.028 -23.658 14.030 1.00 70.12 186 GLN A N 1
ATOM 1541 C CA . GLN A 1 186 ? -8.639 -24.910 14.495 1.00 70.12 186 GLN A CA 1
ATOM 1542 C C . GLN A 1 186 ? -9.422 -25.619 13.386 1.00 70.12 186 GLN A C 1
ATOM 1544 O O . GLN A 1 186 ? -9.350 -26.845 13.286 1.00 70.12 186 GLN A O 1
ATOM 1549 N N . LYS A 1 187 ? -10.112 -24.868 12.515 1.00 64.75 187 LYS A N 1
ATOM 1550 C CA . LYS A 1 187 ? -10.719 -25.422 11.295 1.00 64.75 187 LYS A CA 1
ATOM 1551 C C . LYS A 1 187 ? -9.673 -26.047 10.365 1.00 64.75 187 LYS A C 1
ATOM 1553 O O . LYS A 1 187 ? -9.973 -27.051 9.734 1.00 64.75 187 LYS A O 1
ATOM 1558 N N . GLN A 1 188 ? -8.445 -25.524 10.342 1.00 54.62 188 GLN A N 1
ATOM 1559 C CA . GLN A 1 188 ? -7.329 -26.126 9.603 1.00 54.62 188 GLN A CA 1
ATOM 1560 C C . GLN A 1 188 ? -6.725 -27.369 10.297 1.00 54.62 188 GLN A C 1
ATOM 1562 O O . GLN A 1 188 ? -6.133 -28.201 9.618 1.00 54.62 188 GLN A O 1
ATOM 1567 N N . GLN A 1 189 ? -6.862 -27.533 11.623 1.00 51.62 189 GLN A N 1
ATOM 1568 C CA . GLN A 1 189 ? -6.231 -28.634 12.380 1.00 51.62 189 GLN A CA 1
ATOM 1569 C C . GLN A 1 189 ? -7.121 -29.871 12.623 1.00 51.62 189 GLN A C 1
ATOM 1571 O O . GLN A 1 189 ? -6.576 -30.955 12.817 1.00 51.62 189 GLN A O 1
ATOM 1576 N N . ASN A 1 190 ? -8.456 -29.745 12.601 1.00 47.59 190 ASN A N 1
ATOM 1577 C CA . ASN A 1 190 ? -9.397 -30.847 12.893 1.00 47.59 190 ASN A CA 1
ATOM 1578 C C . ASN A 1 190 ? -10.114 -31.441 11.656 1.00 47.59 190 ASN A C 1
ATOM 1580 O O . ASN A 1 190 ? -11.102 -32.159 11.810 1.00 47.59 190 ASN A O 1
ATOM 1584 N N . GLY A 1 191 ? -9.634 -31.174 10.438 1.00 42.41 191 GLY A N 1
ATOM 1585 C CA . GLY A 1 191 ? -10.080 -31.887 9.232 1.00 42.41 191 GLY A CA 1
ATOM 1586 C C . GLY A 1 191 ? -9.509 -33.317 9.162 1.00 42.41 191 GLY A C 1
ATOM 1587 O O . GLY A 1 191 ? -8.446 -33.570 9.741 1.00 42.41 191 GLY A O 1
ATOM 1588 N N . PRO A 1 192 ? -10.168 -34.276 8.478 1.00 42.34 192 PRO A N 1
ATOM 1589 C CA . PRO A 1 192 ? -9.587 -35.596 8.237 1.00 42.34 192 PRO A CA 1
ATOM 1590 C C . PRO A 1 192 ? -8.230 -35.428 7.543 1.00 42.34 192 PRO A C 1
ATOM 1592 O O . PRO A 1 192 ? -8.119 -34.651 6.600 1.00 42.34 192 PRO A O 1
ATOM 1595 N N . LYS A 1 193 ? -7.195 -36.141 8.010 1.00 42.53 193 LYS A N 1
ATOM 1596 C CA . LYS A 1 193 ? -5.868 -36.179 7.373 1.00 42.53 193 LYS A CA 1
ATOM 1597 C C . LYS A 1 193 ? -5.927 -36.931 6.038 1.00 42.53 193 LYS A C 1
ATOM 1599 O O . LYS A 1 193 ? -5.431 -38.046 5.929 1.00 42.53 193 LYS A O 1
ATOM 1604 N N . GLU A 1 194 ? -6.494 -36.292 5.031 1.00 40.12 194 GLU A N 1
ATOM 1605 C CA . GLU A 1 194 ? -5.971 -36.326 3.670 1.00 40.12 194 GLU A CA 1
ATOM 1606 C C . GLU A 1 194 ? -5.297 -34.971 3.440 1.00 40.12 194 GLU A C 1
ATOM 1608 O O . GLU A 1 194 ? -5.650 -33.985 4.082 1.00 40.12 194 GLU A O 1
ATOM 1613 N N . SER A 1 195 ? -4.239 -34.922 2.636 1.00 48.16 195 SER A N 1
ATOM 1614 C CA . SER A 1 195 ? -3.411 -33.731 2.424 1.00 48.16 195 SER A CA 1
ATOM 1615 C C . SER A 1 195 ? -4.160 -32.643 1.644 1.00 48.16 195 SER A C 1
ATOM 1617 O O . SER A 1 195 ? -3.799 -32.339 0.509 1.00 48.16 195 SER A O 1
ATOM 1619 N N . THR A 1 196 ? -5.211 -32.070 2.229 1.00 50.59 196 THR A N 1
ATOM 1620 C CA . THR A 1 196 ? -5.890 -30.904 1.678 1.00 50.59 196 THR A CA 1
ATOM 1621 C C . THR A 1 196 ? -4.988 -29.680 1.848 1.00 50.59 196 THR A C 1
ATOM 1623 O O . THR A 1 196 ? -4.521 -29.411 2.961 1.00 50.59 196 THR A O 1
ATOM 1626 N N . PRO A 1 197 ? -4.703 -28.957 0.760 1.00 64.12 197 PRO A N 1
ATOM 1627 C CA . PRO A 1 197 ? -3.847 -27.778 0.770 1.00 64.12 197 PRO A CA 1
ATOM 1628 C C . PRO A 1 197 ? -4.401 -26.701 1.710 1.00 64.12 197 PRO A C 1
ATOM 1630 O O . PRO A 1 197 ? -5.599 -26.425 1.741 1.00 64.12 197 PRO A O 1
ATOM 1633 N N . VAL A 1 198 ? -3.521 -26.104 2.518 1.00 71.50 198 VAL A N 1
ATOM 1634 C CA . VAL A 1 198 ? -3.895 -25.062 3.483 1.00 71.50 198 VAL A CA 1
ATOM 1635 C C . VAL A 1 198 ? -4.150 -23.757 2.732 1.00 71.50 198 VAL A C 1
ATOM 1637 O O . VAL A 1 198 ? -3.218 -23.137 2.226 1.00 71.50 198 VAL A O 1
ATOM 1640 N N . ILE A 1 199 ? -5.410 -23.328 2.690 1.00 83.75 199 ILE A N 1
ATOM 1641 C CA . ILE A 1 199 ? -5.829 -22.071 2.061 1.00 83.75 199 ILE A CA 1
ATOM 1642 C C . ILE A 1 199 ? -5.680 -20.930 3.073 1.00 83.75 199 ILE A C 1
ATOM 1644 O O . ILE A 1 199 ? -6.240 -20.976 4.174 1.00 83.75 199 ILE A O 1
ATOM 1648 N N . ALA A 1 200 ? -4.875 -19.924 2.727 1.00 82.56 200 ALA A N 1
ATOM 1649 C CA . ALA A 1 200 ? -4.662 -18.745 3.560 1.00 82.56 200 ALA A CA 1
ATOM 1650 C C . ALA A 1 200 ? -5.899 -17.828 3.549 1.00 82.56 200 ALA A C 1
ATOM 1652 O O . ALA A 1 200 ? -6.689 -17.832 2.614 1.00 82.56 200 ALA A O 1
ATOM 1653 N N . ALA A 1 201 ? -6.076 -17.001 4.581 1.00 85.81 201 ALA A N 1
ATOM 1654 C CA . ALA A 1 201 ? -7.119 -15.977 4.536 1.00 85.81 201 ALA A CA 1
ATOM 1655 C C . ALA A 1 201 ? -6.736 -14.878 3.520 1.00 85.81 201 ALA A C 1
ATOM 1657 O O . ALA A 1 201 ? -5.578 -14.440 3.523 1.00 85.81 201 ALA A O 1
ATOM 1658 N N . PRO A 1 202 ? -7.666 -14.391 2.676 1.00 86.88 202 PRO A N 1
ATOM 1659 C CA . PRO A 1 202 ? -7.390 -13.261 1.799 1.00 86.88 202 PRO A CA 1
ATOM 1660 C C . PRO A 1 202 ? -7.263 -11.962 2.599 1.00 86.88 202 PRO A C 1
ATOM 1662 O O . PRO A 1 202 ? -7.861 -11.792 3.663 1.00 86.88 202 PRO A O 1
ATOM 1665 N N . SER A 1 203 ? -6.516 -11.010 2.052 1.00 85.56 203 SER A N 1
ATOM 1666 C CA . SER A 1 203 ? -6.482 -9.630 2.537 1.00 85.56 203 SER A CA 1
ATOM 1667 C C . SER A 1 203 ? -7.341 -8.752 1.628 1.00 85.56 203 SER A C 1
ATOM 1669 O O . SER A 1 203 ? -7.254 -8.871 0.411 1.00 85.56 203 SER A O 1
ATOM 1671 N N . MET A 1 204 ? -8.162 -7.874 2.208 1.00 89.25 204 MET A N 1
ATOM 1672 C CA . MET A 1 204 ? -9.061 -6.962 1.486 1.00 89.25 204 MET A CA 1
ATOM 1673 C C . MET A 1 204 ? -8.933 -5.548 2.055 1.00 89.25 204 MET A C 1
ATOM 1675 O O . MET A 1 204 ? -8.886 -5.376 3.273 1.00 89.25 204 MET A O 1
ATOM 1679 N N . TRP A 1 205 ? -8.889 -4.539 1.189 1.00 92.06 205 TRP A N 1
ATOM 1680 C CA . TRP A 1 205 ? -8.825 -3.127 1.573 1.00 92.06 205 TRP A CA 1
ATOM 1681 C C . TRP A 1 205 ? -9.450 -2.232 0.497 1.00 92.06 205 TRP A C 1
ATOM 1683 O O . TRP A 1 205 ? -9.698 -2.669 -0.627 1.00 92.06 205 TRP A O 1
ATOM 1693 N N . THR A 1 206 ? -9.698 -0.966 0.833 1.00 84.94 206 THR A N 1
ATOM 1694 C CA . THR A 1 206 ? -10.198 0.043 -0.111 1.00 84.94 206 THR A CA 1
ATOM 1695 C C . THR A 1 206 ? -9.233 1.222 -0.231 1.00 84.94 206 THR A C 1
ATOM 1697 O O . THR A 1 206 ? -8.378 1.447 0.634 1.00 84.94 206 THR A O 1
ATOM 1700 N N . ARG A 1 207 ? -9.327 1.972 -1.337 1.00 89.44 207 ARG A N 1
ATOM 1701 C CA . ARG A 1 207 ? -8.659 3.273 -1.494 1.00 89.44 207 ARG A CA 1
ATOM 1702 C C . ARG A 1 207 ? -9.585 4.322 -2.129 1.00 89.44 207 ARG A C 1
ATOM 1704 O O . ARG A 1 207 ? -10.327 3.997 -3.057 1.00 89.44 207 ARG A O 1
ATOM 1711 N N . PRO A 1 208 ? -9.462 5.604 -1.745 1.00 89.25 208 PRO A N 1
ATOM 1712 C CA . PRO A 1 208 ? -10.371 6.649 -2.216 1.00 89.25 208 PRO A CA 1
ATOM 1713 C C . PRO A 1 208 ? -10.025 7.222 -3.606 1.00 89.25 208 PRO A C 1
ATOM 1715 O O . PRO A 1 208 ? -10.818 7.962 -4.184 1.00 89.25 208 PRO A O 1
ATOM 1718 N N . GLN A 1 209 ? -8.855 6.915 -4.187 1.00 92.50 209 GLN A N 1
ATOM 1719 C CA . GLN A 1 209 ? -8.417 7.454 -5.492 1.00 92.50 209 GLN A CA 1
ATOM 1720 C C . GLN A 1 209 ? -9.083 6.752 -6.699 1.00 92.50 209 GLN A C 1
ATOM 1722 O O . GLN A 1 209 ? -8.409 6.286 -7.619 1.00 92.50 209 GLN A O 1
ATOM 1727 N N . ILE A 1 210 ? -10.416 6.657 -6.703 1.00 93.81 210 ILE A N 1
ATOM 1728 C CA . ILE A 1 210 ? -11.194 5.952 -7.736 1.00 93.81 210 ILE A CA 1
ATOM 1729 C C . ILE A 1 210 ? -11.138 6.619 -9.115 1.00 93.81 210 ILE A C 1
ATOM 1731 O O . ILE A 1 210 ? -11.121 5.927 -10.132 1.00 93.81 210 ILE A O 1
ATOM 1735 N N . LYS A 1 211 ? -11.058 7.955 -9.167 1.00 90.88 211 LYS A N 1
ATOM 1736 C CA . LYS A 1 211 ? -10.980 8.707 -10.432 1.00 90.88 211 LYS A CA 1
ATOM 1737 C C . LYS A 1 211 ? -9.693 8.383 -11.189 1.00 90.88 211 LYS A C 1
ATOM 1739 O O . LYS A 1 211 ? -9.763 7.901 -12.316 1.00 90.88 211 LYS A O 1
ATOM 1744 N N . ASP A 1 212 ? -8.552 8.539 -10.523 1.00 93.00 212 ASP A N 1
ATOM 1745 C CA . ASP A 1 212 ? -7.227 8.243 -11.077 1.00 93.00 212 ASP A CA 1
ATOM 1746 C C . ASP A 1 212 ? -7.114 6.775 -11.517 1.00 93.00 212 ASP A C 1
ATOM 1748 O O . ASP A 1 212 ? -6.516 6.463 -12.548 1.00 93.00 212 ASP A O 1
ATOM 1752 N N . PHE A 1 213 ? -7.716 5.857 -10.751 1.00 93.06 213 PHE A N 1
ATOM 1753 C CA . PHE A 1 213 ? -7.766 4.441 -11.107 1.00 93.06 213 PHE A CA 1
ATOM 1754 C C . PHE A 1 213 ? -8.543 4.200 -12.405 1.00 93.06 213 PHE A C 1
ATOM 1756 O O . PHE A 1 213 ? -8.000 3.592 -13.326 1.00 93.06 213 PHE A O 1
ATOM 1763 N N . LYS A 1 214 ? -9.773 4.719 -12.513 1.00 93.31 214 LYS A N 1
ATOM 1764 C CA . LYS A 1 214 ? -10.601 4.578 -13.721 1.00 93.31 214 LYS A CA 1
ATOM 1765 C C . LYS A 1 214 ? -9.935 5.210 -14.944 1.00 93.31 214 LYS A C 1
ATOM 1767 O O . LYS A 1 214 ? -9.945 4.612 -16.013 1.00 93.31 214 LYS A O 1
ATOM 1772 N N . GLU A 1 215 ? -9.325 6.387 -14.803 1.00 94.19 215 GLU A N 1
ATOM 1773 C CA . GLU A 1 215 ? -8.592 7.045 -15.897 1.00 94.19 215 GLU A CA 1
ATOM 1774 C C . GLU A 1 215 ? -7.401 6.223 -16.393 1.00 94.19 215 GLU A C 1
ATOM 1776 O O . GLU A 1 215 ? -7.136 6.180 -17.595 1.00 94.19 215 GLU A O 1
ATOM 1781 N N . LYS A 1 216 ? -6.688 5.557 -15.480 1.00 92.38 216 LYS A N 1
ATOM 1782 C CA . LYS A 1 216 ? -5.568 4.686 -15.832 1.00 92.38 216 LYS A CA 1
ATOM 1783 C C . LYS A 1 216 ? -6.040 3.405 -16.520 1.00 92.38 216 LYS A C 1
ATOM 1785 O O . LYS A 1 216 ? -5.470 3.038 -17.540 1.00 92.38 216 LYS A O 1
ATOM 1790 N N . ILE A 1 217 ? -7.061 2.742 -15.976 1.00 91.12 217 ILE A N 1
ATOM 1791 C CA . ILE A 1 217 ? -7.563 1.464 -16.499 1.00 91.12 217 ILE A CA 1
ATOM 1792 C C . ILE A 1 217 ? -8.251 1.634 -17.857 1.00 91.12 217 ILE A C 1
ATOM 1794 O O . ILE A 1 217 ? -8.045 0.812 -18.735 1.00 91.12 217 ILE A O 1
ATOM 1798 N N . ARG A 1 218 ? -8.963 2.745 -18.096 1.00 92.00 218 ARG A N 1
ATOM 1799 C CA . ARG A 1 218 ? -9.605 3.037 -19.397 1.00 92.00 218 ARG A CA 1
ATOM 1800 C C . ARG A 1 218 ? -8.637 3.146 -20.582 1.00 92.00 218 ARG A C 1
ATOM 1802 O O . ARG A 1 218 ? -9.092 3.179 -21.720 1.00 92.00 218 ARG A O 1
ATOM 1809 N N . GLN A 1 219 ? -7.331 3.248 -20.334 1.00 90.12 219 GLN A N 1
ATOM 1810 C CA . GLN A 1 219 ? -6.315 3.232 -21.393 1.00 90.12 219 GLN A CA 1
ATOM 1811 C C . GLN A 1 219 ? -6.126 1.834 -21.994 1.00 90.12 219 GLN A C 1
ATOM 1813 O O . GLN A 1 219 ? -5.573 1.723 -23.085 1.00 90.12 219 GLN A O 1
ATOM 1818 N N . ASP A 1 220 ? -6.587 0.796 -21.296 1.00 87.50 220 ASP A N 1
ATOM 1819 C CA . ASP A 1 220 ? -6.558 -0.594 -21.723 1.00 87.50 220 ASP A CA 1
ATOM 1820 C C . ASP A 1 220 ? -7.991 -1.140 -21.809 1.00 87.50 220 ASP A C 1
ATOM 1822 O O . ASP A 1 220 ? -8.667 -1.327 -20.797 1.00 87.50 220 ASP A O 1
ATOM 1826 N N . ALA A 1 221 ? -8.470 -1.359 -23.035 1.00 83.12 221 ALA A N 1
ATOM 1827 C CA . ALA A 1 221 ? -9.843 -1.796 -23.277 1.00 83.12 221 ALA A CA 1
ATOM 1828 C C . ALA A 1 221 ? -10.118 -3.197 -22.707 1.00 83.12 221 ALA A C 1
ATOM 1830 O O . ALA A 1 221 ? -11.226 -3.440 -22.235 1.00 83.12 221 ALA A O 1
ATOM 1831 N N . ASP A 1 222 ? -9.109 -4.074 -22.670 1.00 82.62 222 ASP A N 1
ATOM 1832 C CA . ASP A 1 222 ? -9.241 -5.442 -22.149 1.00 82.62 222 ASP A CA 1
ATOM 1833 C C . ASP A 1 222 ? -9.399 -5.469 -20.617 1.00 82.62 222 ASP A C 1
ATOM 1835 O O . ASP A 1 222 ? -9.854 -6.458 -20.043 1.00 82.62 222 ASP A O 1
ATOM 1839 N N . SER A 1 223 ? -9.081 -4.356 -19.947 1.00 87.25 223 SER A N 1
ATOM 1840 C CA . SER A 1 223 ? -9.258 -4.169 -18.505 1.00 87.25 223 SER A CA 1
ATOM 1841 C C . SER A 1 223 ? -10.617 -3.547 -18.129 1.00 87.25 223 SER A C 1
ATOM 1843 O O . SER A 1 223 ? -10.879 -3.314 -16.946 1.00 87.25 223 SER A O 1
ATOM 1845 N N . VAL A 1 224 ? -11.492 -3.260 -19.104 1.00 91.12 224 VAL A N 1
ATOM 1846 C CA . VAL A 1 224 ? -12.830 -2.687 -18.881 1.00 91.12 224 VAL A CA 1
ATOM 1847 C C . VAL A 1 224 ? -13.903 -3.682 -19.310 1.00 91.12 224 VAL A C 1
ATOM 1849 O O . VAL A 1 224 ? -14.069 -3.977 -20.489 1.00 91.12 224 VAL A O 1
ATOM 1852 N N . ILE A 1 225 ? -14.685 -4.161 -18.343 1.00 89.69 225 ILE A N 1
ATOM 1853 C CA . ILE A 1 225 ? -15.737 -5.158 -18.564 1.00 89.69 225 ILE A CA 1
ATOM 1854 C C . ILE A 1 225 ? -17.099 -4.511 -18.310 1.00 89.69 225 ILE A C 1
ATOM 1856 O O . ILE A 1 225 ? -17.303 -3.848 -17.293 1.00 89.69 225 ILE A O 1
ATOM 1860 N N . THR A 1 226 ? -18.041 -4.715 -19.231 1.00 89.06 226 THR A N 1
ATOM 1861 C CA . THR A 1 226 ? -19.447 -4.331 -19.039 1.00 89.06 226 THR A CA 1
ATOM 1862 C C . THR A 1 226 ? -20.213 -5.537 -18.511 1.00 89.06 226 THR A C 1
ATOM 1864 O O . THR A 1 226 ? -20.131 -6.603 -19.107 1.00 89.06 226 THR A O 1
ATOM 1867 N N . VAL A 1 227 ? -20.940 -5.373 -17.403 1.00 86.62 227 VAL A N 1
ATOM 1868 C CA . VAL A 1 227 ? -21.719 -6.449 -16.768 1.00 86.62 227 VAL A CA 1
ATOM 1869 C C . VAL A 1 227 ? -23.194 -6.054 -16.771 1.00 86.62 227 VAL A C 1
ATOM 1871 O O . VAL A 1 227 ? -23.581 -5.105 -16.088 1.00 86.62 227 VAL A O 1
ATOM 1874 N N . GLY A 1 228 ? -24.009 -6.746 -17.571 1.00 69.00 228 GLY A N 1
ATOM 1875 C CA . GLY A 1 228 ? -25.403 -6.385 -17.858 1.00 69.00 228 GLY A CA 1
ATOM 1876 C C . GLY A 1 228 ? -26.453 -7.195 -17.094 1.00 69.00 228 GLY A C 1
ATOM 1877 O O . GLY A 1 228 ? -27.420 -7.635 -17.702 1.00 69.00 228 GLY A O 1
ATOM 1878 N N . GLY A 1 229 ? -26.273 -7.418 -15.786 1.00 71.88 229 GLY A N 1
ATOM 1879 C CA . GLY A 1 229 ? -27.168 -8.256 -14.961 1.00 71.88 229 GLY A CA 1
ATOM 1880 C C . GLY A 1 229 ? -26.810 -9.749 -14.937 1.00 71.88 229 GLY A C 1
ATOM 1881 O O . GLY A 1 229 ? -27.440 -10.525 -14.229 1.00 71.88 229 GLY A O 1
ATOM 1882 N N . GLU A 1 230 ? -25.773 -10.131 -15.673 1.00 80.38 230 GLU A N 1
ATOM 1883 C CA . GLU A 1 230 ? -25.186 -11.470 -15.723 1.00 80.38 230 GLU A CA 1
ATOM 1884 C C . GLU A 1 230 ? -23.999 -11.631 -14.756 1.00 80.38 230 GLU A C 1
ATOM 1886 O O . GLU A 1 230 ? -23.502 -10.656 -14.183 1.00 80.38 230 GLU A O 1
ATOM 1891 N N . VAL A 1 231 ? -23.509 -12.865 -14.598 1.00 83.56 231 VAL A N 1
ATOM 1892 C CA . VAL A 1 231 ? -22.285 -13.145 -13.835 1.00 83.56 231 VAL A CA 1
ATOM 1893 C C . VAL A 1 231 ? -21.112 -13.266 -14.801 1.00 83.56 231 VAL A C 1
ATOM 1895 O O . VAL A 1 231 ? -21.058 -14.165 -15.640 1.00 83.56 231 VAL A O 1
ATOM 1898 N N . VAL A 1 232 ? -20.125 -12.384 -14.648 1.00 87.56 232 VAL A N 1
ATOM 1899 C CA . VAL A 1 232 ? -18.870 -12.458 -15.403 1.00 87.56 232 VAL A CA 1
ATOM 1900 C C . VAL A 1 232 ? -17.771 -13.048 -14.529 1.00 87.56 232 VAL A C 1
ATOM 1902 O O . VAL A 1 232 ? -17.522 -12.578 -13.422 1.00 87.56 232 VAL A O 1
ATOM 1905 N N . THR A 1 233 ? -17.090 -14.071 -15.043 1.00 89.94 233 THR A N 1
ATOM 1906 C CA . THR A 1 233 ? -15.967 -14.739 -14.379 1.00 89.94 233 THR A CA 1
ATOM 1907 C C . THR A 1 233 ? -14.668 -14.446 -15.115 1.00 89.94 233 THR A C 1
ATOM 1909 O O . THR A 1 233 ? -14.504 -14.788 -16.286 1.00 89.94 233 THR A O 1
ATOM 1912 N N . VAL A 1 234 ? -13.713 -13.847 -14.408 1.00 90.56 234 VAL A N 1
ATOM 1913 C CA . VAL A 1 234 ? -12.348 -13.636 -14.899 1.00 90.56 234 VAL A CA 1
ATOM 1914 C C . VAL A 1 234 ? -11.461 -14.743 -14.337 1.00 90.56 234 VAL A C 1
ATOM 1916 O O . VAL A 1 234 ? -11.251 -14.823 -13.128 1.00 90.56 234 VAL A O 1
ATOM 1919 N N . ARG A 1 235 ? -10.944 -15.611 -15.207 1.00 89.88 235 ARG A N 1
ATOM 1920 C CA . ARG A 1 235 ? -10.058 -16.718 -14.836 1.00 89.88 235 ARG A CA 1
ATOM 1921 C C . ARG A 1 235 ? -8.611 -16.258 -14.924 1.00 89.88 235 ARG A C 1
ATOM 1923 O O . ARG A 1 235 ? -8.140 -15.897 -16.003 1.00 89.88 235 ARG A O 1
ATOM 1930 N N . VAL A 1 236 ? -7.914 -16.295 -13.792 1.00 89.62 236 VAL A N 1
ATOM 1931 C CA . VAL A 1 236 ? -6.512 -15.881 -13.675 1.00 89.62 236 VAL A CA 1
ATOM 1932 C C . VAL A 1 236 ? -5.668 -17.091 -13.261 1.00 89.62 236 VAL A C 1
ATOM 1934 O O . VAL A 1 236 ? -5.759 -17.507 -12.106 1.00 89.62 236 VAL A O 1
ATOM 1937 N N . PRO A 1 237 ? -4.872 -17.676 -14.176 1.00 88.75 237 PRO A N 1
ATOM 1938 C CA . PRO A 1 237 ? -3.999 -18.803 -13.857 1.00 88.75 237 PRO A CA 1
ATOM 1939 C C . PRO A 1 237 ? -2.920 -18.430 -12.835 1.00 88.75 237 PRO A C 1
ATOM 1941 O O . PRO A 1 237 ? -2.422 -17.299 -12.813 1.00 88.75 237 PRO A O 1
ATOM 1944 N N . THR A 1 238 ? -2.508 -19.399 -12.020 1.00 86.69 238 THR A N 1
ATOM 1945 C CA . THR A 1 238 ? -1.294 -19.301 -11.206 1.00 86.69 238 THR A CA 1
ATOM 1946 C C . THR A 1 238 ? -0.080 -19.175 -12.126 1.00 86.69 238 THR A C 1
ATOM 1948 O O . THR A 1 238 ? 0.073 -19.882 -13.119 1.00 86.69 238 THR A O 1
ATOM 1951 N N . HIS A 1 239 ? 0.807 -18.235 -11.813 1.00 82.19 239 HIS A N 1
ATOM 1952 C CA . HIS A 1 239 ? 2.079 -18.102 -12.523 1.00 82.19 239 HIS A CA 1
ATOM 1953 C C . HIS A 1 239 ? 3.142 -18.967 -11.833 1.00 82.19 239 HIS A C 1
ATOM 1955 O O . HIS A 1 239 ? 3.235 -18.924 -10.606 1.00 82.19 239 HIS A O 1
ATOM 1961 N N . GLU A 1 240 ? 3.988 -19.682 -12.584 1.00 80.88 240 GLU A N 1
ATOM 1962 C CA . GLU A 1 240 ? 4.995 -20.612 -12.025 1.00 80.88 240 GLU A CA 1
ATOM 1963 C C . GLU A 1 240 ? 5.959 -19.942 -11.025 1.00 80.88 240 GLU A C 1
ATOM 1965 O O . GLU A 1 240 ? 6.328 -20.517 -9.995 1.00 80.88 240 GLU A O 1
ATOM 1970 N N . GLU A 1 241 ? 6.343 -18.695 -11.314 1.00 81.38 241 GLU A N 1
ATOM 1971 C CA . GLU A 1 241 ? 7.190 -17.857 -10.448 1.00 81.38 241 GLU A CA 1
ATOM 1972 C C . GLU A 1 241 ? 6.391 -17.001 -9.447 1.00 81.38 241 GLU A C 1
ATOM 1974 O O . GLU A 1 241 ? 6.965 -16.283 -8.626 1.00 81.38 241 GLU A O 1
ATOM 1979 N N . GLY A 1 242 ? 5.060 -17.039 -9.521 1.00 78.00 242 GLY A N 1
ATOM 1980 C CA . GLY A 1 242 ? 4.177 -16.289 -8.640 1.00 78.00 242 GLY A CA 1
ATOM 1981 C C . GLY A 1 242 ? 3.934 -17.005 -7.311 1.00 78.00 242 GLY A C 1
ATOM 1982 O O . GLY A 1 242 ? 4.045 -18.224 -7.188 1.00 78.00 242 GLY A O 1
ATOM 1983 N N . SER A 1 243 ? 3.581 -16.226 -6.295 1.00 85.19 243 SER A N 1
ATOM 1984 C CA . SER A 1 243 ? 3.177 -16.737 -4.978 1.00 85.19 243 SER A CA 1
ATOM 1985 C C . SER A 1 243 ? 1.899 -16.093 -4.445 1.00 85.19 243 SER A C 1
ATOM 1987 O O . SER A 1 243 ? 1.338 -16.583 -3.467 1.00 85.19 243 SER A O 1
ATOM 1989 N N . TYR A 1 244 ? 1.434 -15.017 -5.082 1.00 89.00 244 TYR A N 1
ATOM 1990 C CA . TYR A 1 244 ? 0.265 -14.249 -4.679 1.00 89.00 244 TYR A CA 1
ATOM 1991 C C . TYR A 1 244 ? -0.487 -13.737 -5.904 1.00 89.00 244 TYR A C 1
ATOM 1993 O O . TYR A 1 244 ? 0.133 -13.310 -6.879 1.00 89.00 244 TYR A O 1
ATOM 2001 N N . LEU A 1 245 ? -1.813 -13.699 -5.794 1.00 89.44 245 LEU A N 1
ATOM 2002 C CA . LEU A 1 245 ? -2.687 -12.921 -6.661 1.00 89.44 245 LEU A CA 1
ATOM 2003 C C . LEU A 1 245 ? -2.964 -11.571 -5.994 1.00 89.44 245 LEU A C 1
ATOM 2005 O O . LEU A 1 245 ? -3.201 -11.521 -4.787 1.00 89.44 245 LEU A O 1
ATOM 2009 N N . PHE A 1 246 ? -2.977 -10.501 -6.786 1.00 92.06 246 PHE A N 1
ATOM 2010 C CA . PHE A 1 246 ? -3.458 -9.181 -6.382 1.00 92.06 246 PHE A CA 1
ATOM 2011 C C . PHE A 1 246 ? -4.541 -8.735 -7.358 1.00 92.06 246 PHE A C 1
ATOM 2013 O O . PHE A 1 246 ? -4.380 -8.902 -8.567 1.00 92.06 246 PHE A O 1
ATOM 2020 N N . TRP A 1 247 ? -5.619 -8.151 -6.843 1.00 96.31 247 TRP A N 1
ATOM 2021 C CA . TRP A 1 247 ? -6.711 -7.620 -7.655 1.00 96.31 247 TRP A CA 1
ATOM 2022 C C . TRP A 1 247 ? -7.105 -6.221 -7.198 1.00 96.31 247 TRP A C 1
ATOM 2024 O O . TRP A 1 247 ? -6.998 -5.879 -6.020 1.00 96.31 247 TRP A O 1
ATOM 2034 N N . GLU A 1 248 ? -7.586 -5.423 -8.148 1.00 96.62 248 GLU A N 1
ATOM 2035 C CA . GLU A 1 248 ? -8.185 -4.110 -7.925 1.00 96.62 248 GLU A CA 1
ATOM 2036 C C . GLU A 1 248 ? -9.387 -3.962 -8.859 1.00 96.62 248 GLU A C 1
ATOM 2038 O O . GLU A 1 248 ? -9.293 -4.319 -10.032 1.00 96.62 248 GLU A O 1
ATOM 2043 N N . PHE A 1 249 ? -10.506 -3.437 -8.366 1.00 96.81 249 PHE A N 1
ATOM 2044 C CA . PHE A 1 249 ? -11.701 -3.218 -9.178 1.00 96.81 249 PHE A CA 1
ATOM 2045 C C . PHE A 1 249 ? -12.507 -2.010 -8.697 1.00 96.81 249 PHE A C 1
ATOM 2047 O O . PHE A 1 249 ? -12.469 -1.620 -7.527 1.00 96.81 249 PHE A O 1
ATOM 2054 N N . ALA A 1 250 ? -13.235 -1.412 -9.635 1.00 96.88 250 ALA A N 1
ATOM 2055 C CA . ALA A 1 250 ? -14.169 -0.324 -9.394 1.00 96.88 250 ALA A CA 1
ATOM 2056 C C . ALA A 1 250 ? -15.258 -0.335 -10.470 1.00 96.88 250 ALA A C 1
ATOM 2058 O O . ALA A 1 250 ? -15.013 -0.760 -11.599 1.00 96.88 250 ALA A O 1
ATOM 2059 N N . THR A 1 251 ? -16.430 0.188 -10.139 1.00 96.38 251 THR A N 1
ATOM 2060 C CA . THR A 1 251 ? -17.575 0.329 -11.050 1.00 96.38 251 THR A CA 1
ATOM 2061 C C . THR A 1 251 ? -17.909 1.796 -11.255 1.00 96.38 251 THR A C 1
ATOM 2063 O O . THR A 1 251 ? -17.501 2.648 -10.468 1.00 96.38 251 THR A O 1
ATOM 2066 N N . ASP A 1 252 ? -18.627 2.142 -12.325 1.00 93.50 252 ASP A N 1
ATOM 2067 C CA . ASP A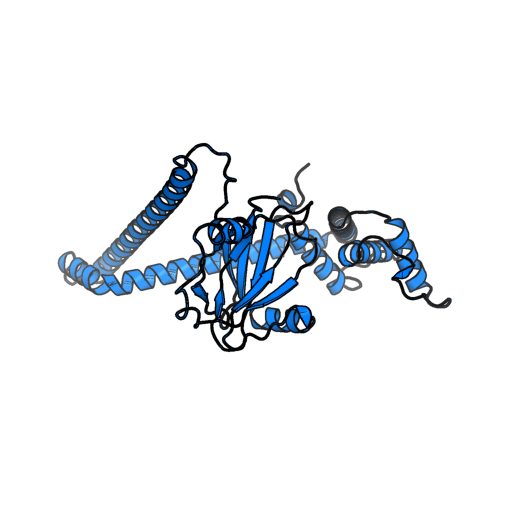 1 252 ? -18.919 3.548 -12.616 1.00 93.50 252 ASP A CA 1
ATOM 2068 C C . ASP A 1 252 ? -19.969 4.158 -11.683 1.00 93.50 252 ASP A C 1
ATOM 2070 O O . ASP A 1 252 ? -19.682 5.189 -11.071 1.00 93.50 252 ASP A O 1
ATOM 2074 N N . ASN A 1 253 ? -21.143 3.531 -11.553 1.00 91.88 253 ASN A N 1
ATOM 2075 C CA . ASN A 1 253 ? -22.313 4.168 -10.935 1.00 91.88 253 ASN A CA 1
ATOM 2076 C C . ASN A 1 253 ? -23.016 3.350 -9.847 1.00 91.88 253 ASN A C 1
ATOM 2078 O O . ASN A 1 253 ? -23.760 3.933 -9.065 1.00 91.88 253 ASN A O 1
ATOM 2082 N N . TYR A 1 254 ? -22.815 2.036 -9.810 1.00 91.88 254 TYR A N 1
ATOM 2083 C CA . TYR A 1 254 ? -23.554 1.128 -8.934 1.00 91.88 254 TYR A CA 1
ATOM 2084 C C . TYR A 1 254 ? -22.607 0.135 -8.282 1.00 91.88 254 TYR A C 1
ATOM 2086 O O . TYR A 1 254 ? -21.531 -0.148 -8.805 1.00 91.88 254 TYR A O 1
ATOM 2094 N N . ASP A 1 255 ? -22.994 -0.402 -7.138 1.00 92.19 255 ASP A N 1
ATOM 2095 C CA . ASP A 1 255 ? -22.293 -1.511 -6.515 1.00 92.19 255 ASP A CA 1
ATOM 2096 C C . ASP A 1 255 ? -22.412 -2.797 -7.354 1.00 92.19 255 ASP A C 1
ATOM 2098 O O . ASP A 1 255 ? -23.279 -2.934 -8.218 1.00 92.19 255 ASP A O 1
ATOM 2102 N N . ILE A 1 256 ? -21.521 -3.755 -7.105 1.00 93.44 256 ILE A N 1
ATOM 2103 C CA . ILE A 1 256 ? -21.545 -5.069 -7.758 1.00 93.44 256 ILE A CA 1
ATOM 2104 C C . ILE A 1 256 ? -21.213 -6.161 -6.743 1.00 93.44 256 ILE A C 1
ATOM 2106 O O . ILE A 1 256 ? -20.506 -5.918 -5.760 1.00 93.44 256 ILE A O 1
ATOM 2110 N N . GLY A 1 257 ? -21.744 -7.365 -6.959 1.00 92.88 257 GLY A N 1
ATOM 2111 C CA . GLY A 1 257 ? -21.310 -8.557 -6.235 1.00 92.88 257 GLY A CA 1
ATOM 2112 C C . GLY A 1 257 ? -19.895 -8.942 -6.656 1.00 92.88 257 GLY A C 1
ATOM 2113 O O . GLY A 1 257 ? -19.622 -9.073 -7.845 1.00 92.88 257 GLY A O 1
ATOM 2114 N N . PHE A 1 258 ? -18.997 -9.125 -5.691 1.00 96.25 258 PHE A N 1
ATOM 2115 C CA . PHE A 1 258 ? -17.633 -9.581 -5.952 1.00 96.25 258 PHE A CA 1
ATOM 2116 C C . PHE A 1 258 ? -17.251 -10.704 -4.993 1.00 96.25 258 PHE A C 1
ATOM 2118 O O . PHE A 1 258 ? -17.419 -10.564 -3.776 1.00 96.25 258 PHE A O 1
ATOM 2125 N N . GLY A 1 259 ? -16.697 -11.779 -5.551 1.00 94.38 259 GLY A N 1
ATOM 2126 C CA . GLY A 1 259 ? -16.105 -12.901 -4.832 1.00 94.38 259 GLY A CA 1
ATOM 2127 C C . GLY A 1 259 ? -14.939 -13.497 -5.618 1.00 94.38 259 GLY A C 1
ATOM 2128 O O . GLY A 1 259 ? -14.701 -13.139 -6.770 1.00 94.38 259 GLY A O 1
ATOM 2129 N N . VAL A 1 260 ? -14.192 -14.384 -4.969 1.00 95.31 260 VAL A N 1
ATOM 2130 C CA . VAL A 1 260 ? -13.004 -15.037 -5.527 1.00 95.31 260 VAL A CA 1
ATOM 2131 C C . VAL A 1 260 ? -13.066 -16.513 -5.176 1.00 95.31 260 VAL A C 1
ATOM 2133 O O . VAL A 1 260 ? -13.209 -16.864 -4.005 1.00 95.31 260 VAL A O 1
ATOM 2136 N N . TYR A 1 261 ? -12.900 -17.358 -6.187 1.00 92.94 261 TYR A N 1
ATOM 2137 C CA . TYR A 1 261 ? -12.799 -18.807 -6.054 1.00 92.94 261 TYR A CA 1
ATOM 2138 C C . TYR A 1 261 ? -11.442 -19.265 -6.586 1.00 92.94 261 TYR A C 1
ATOM 2140 O O . TYR A 1 261 ? -10.910 -18.676 -7.528 1.00 92.94 261 TYR A O 1
ATOM 2148 N N . PHE A 1 262 ? -10.878 -20.302 -5.976 1.00 91.50 262 PHE A N 1
ATOM 2149 C CA . PHE A 1 262 ? -9.701 -20.990 -6.486 1.00 91.50 262 PHE A CA 1
ATOM 2150 C C . PHE A 1 262 ? -10.129 -22.305 -7.127 1.00 91.50 262 PHE A C 1
ATOM 2152 O O . PHE A 1 262 ? -10.736 -23.138 -6.461 1.00 91.50 262 PHE A O 1
ATOM 2159 N N . GLU A 1 263 ? -9.819 -22.482 -8.407 1.00 90.44 263 GLU A N 1
ATOM 2160 C CA . GLU A 1 263 ? -10.131 -23.693 -9.163 1.00 90.44 263 GLU A CA 1
ATOM 2161 C C . GLU A 1 263 ? -8.877 -24.569 -9.281 1.00 90.44 263 GLU A C 1
ATOM 2163 O O . GLU A 1 263 ? -7.876 -24.150 -9.861 1.00 90.44 263 GLU A O 1
ATOM 2168 N N . TRP A 1 264 ? -8.935 -25.791 -8.749 1.00 86.19 264 TRP A N 1
ATOM 2169 C CA . TRP A 1 264 ? -7.859 -26.781 -8.830 1.00 86.19 264 TRP A CA 1
ATOM 2170 C C . TRP A 1 264 ? -7.835 -27.425 -10.218 1.00 86.19 264 TRP A C 1
ATOM 2172 O O . TRP A 1 264 ? -8.429 -28.482 -10.440 1.00 86.19 264 TRP A O 1
ATOM 2182 N N . THR A 1 265 ? -7.166 -26.769 -11.164 1.00 82.81 265 THR A N 1
ATOM 2183 C CA . THR A 1 265 ? -7.000 -27.256 -12.536 1.00 82.81 265 THR A CA 1
ATOM 2184 C C . THR A 1 265 ? -5.654 -26.835 -13.119 1.00 82.81 265 THR A C 1
ATOM 2186 O O . THR A 1 265 ? -5.190 -25.721 -12.885 1.00 82.81 265 THR A O 1
ATOM 2189 N N . ASP A 1 266 ? -5.085 -27.681 -13.978 1.00 71.75 266 ASP A N 1
ATOM 2190 C CA . ASP A 1 266 ? -3.965 -27.304 -14.840 1.00 71.75 266 ASP A CA 1
ATOM 2191 C C . ASP A 1 266 ? -4.510 -26.448 -15.998 1.00 71.75 266 ASP A C 1
ATOM 2193 O O . ASP A 1 266 ? -5.006 -26.962 -17.003 1.00 71.75 266 ASP A O 1
ATOM 2197 N N . SER A 1 267 ? -4.511 -25.124 -15.829 1.00 65.75 267 SER A N 1
ATOM 2198 C CA . SER A 1 267 ? -4.968 -24.174 -16.854 1.00 65.75 267 SER A CA 1
ATOM 2199 C C . SER A 1 267 ? -3.793 -23.665 -17.698 1.00 65.75 267 SER A C 1
ATOM 2201 O O . SER A 1 267 ? -2.704 -23.455 -17.161 1.00 65.75 267 SER A O 1
ATOM 2203 N N . PRO A 1 268 ? -3.981 -23.374 -19.003 1.00 61.97 268 PRO A N 1
ATOM 2204 C CA . PRO A 1 268 ? -3.005 -22.596 -19.765 1.00 61.97 268 PRO A CA 1
ATOM 2205 C C . PRO A 1 268 ? -2.753 -21.233 -19.100 1.00 61.97 268 PRO A C 1
ATOM 2207 O O . PRO A 1 268 ? -3.641 -20.679 -18.456 1.00 61.97 268 PRO A O 1
ATOM 2210 N N . THR A 1 269 ? -1.556 -20.675 -19.291 1.00 58.56 269 THR A N 1
ATOM 2211 C CA . THR A 1 269 ? -1.023 -19.488 -18.585 1.00 58.56 269 THR A CA 1
ATOM 2212 C C . THR A 1 269 ? -1.704 -18.149 -18.913 1.00 58.56 269 THR A C 1
ATOM 2214 O O . THR A 1 269 ? -1.311 -17.119 -18.367 1.00 58.56 269 THR A O 1
ATOM 2217 N N . ALA A 1 270 ? -2.716 -18.125 -19.786 1.00 65.31 270 ALA A N 1
ATOM 2218 C CA . ALA A 1 270 ? -3.385 -16.901 -20.229 1.00 65.31 270 ALA A CA 1
ATOM 2219 C C . ALA A 1 270 ? -4.663 -16.594 -19.426 1.00 65.31 270 ALA A C 1
ATOM 2221 O O . ALA A 1 270 ? -5.473 -17.480 -19.154 1.00 65.31 270 ALA A O 1
ATOM 2222 N N . VAL A 1 271 ? -4.865 -15.314 -19.094 1.00 73.50 271 VAL A N 1
ATOM 2223 C CA . VAL A 1 271 ? -6.103 -14.811 -18.473 1.00 73.50 271 VAL A CA 1
ATOM 2224 C C . VAL A 1 271 ? -7.256 -14.913 -19.473 1.00 73.50 271 VAL A C 1
ATOM 2226 O O . VAL A 1 271 ? -7.090 -14.573 -20.643 1.00 73.50 271 VAL A O 1
ATOM 2229 N N . SER A 1 272 ? -8.428 -15.367 -19.025 1.00 79.62 272 SER A N 1
ATOM 2230 C CA . SER A 1 272 ? -9.623 -15.481 -19.874 1.00 79.62 272 SER A CA 1
ATOM 2231 C C . SER A 1 272 ? -10.876 -14.973 -19.167 1.00 79.62 272 SER A C 1
ATOM 2233 O O . SER A 1 272 ? -11.028 -15.130 -17.957 1.00 79.62 272 SER A O 1
ATOM 2235 N N . VAL A 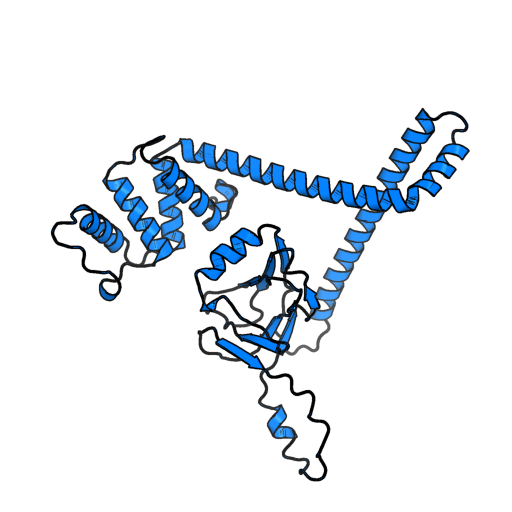1 273 ? -11.792 -14.369 -19.924 1.00 78.12 273 VAL A N 1
ATOM 2236 C CA . VAL A 1 273 ? -13.068 -13.848 -19.415 1.00 78.12 273 VAL A CA 1
ATOM 2237 C C . VAL A 1 273 ? -14.196 -14.724 -19.944 1.00 78.12 273 VAL A C 1
ATOM 2239 O O . VAL A 1 273 ? -14.291 -14.949 -21.147 1.00 78.12 273 VAL A O 1
ATOM 2242 N N . HIS A 1 274 ? -15.030 -15.229 -19.042 1.00 73.88 274 HIS A N 1
ATOM 2243 C CA . HIS A 1 274 ? -16.202 -16.035 -19.361 1.00 73.88 274 HIS A CA 1
ATOM 2244 C C . HIS A 1 274 ? -17.448 -15.317 -18.860 1.00 73.88 274 HIS A C 1
ATOM 2246 O O . HIS A 1 274 ? -17.519 -14.910 -17.700 1.00 73.88 274 HIS A O 1
ATOM 2252 N N . VAL A 1 275 ? -18.434 -15.178 -19.734 1.00 64.94 275 VAL A N 1
ATOM 2253 C CA . VAL A 1 275 ? -19.741 -14.623 -19.398 1.00 64.94 275 VAL A CA 1
ATOM 2254 C C . VAL A 1 275 ? -20.682 -15.799 -19.195 1.00 64.94 275 VAL A C 1
ATOM 2256 O O . VAL A 1 275 ? -20.833 -16.623 -20.095 1.00 64.94 275 VAL A O 1
ATOM 2259 N N . SER A 1 276 ? -21.233 -15.926 -17.991 1.00 57.44 276 SER A N 1
ATOM 2260 C CA . SER A 1 276 ? -22.259 -16.924 -17.702 1.00 57.44 276 SER A CA 1
ATOM 2261 C C . SER A 1 276 ? -23.601 -16.210 -17.688 1.00 57.44 276 SER A C 1
ATOM 2263 O O . SER A 1 276 ? -23.874 -15.407 -16.793 1.00 57.44 276 SER A O 1
ATOM 2265 N N . GLU A 1 277 ? -24.428 -16.490 -18.692 1.00 40.56 277 GLU A N 1
ATOM 2266 C CA . GLU A 1 277 ? -25.835 -16.109 -18.668 1.00 40.56 277 GLU A CA 1
ATOM 2267 C C . GLU A 1 277 ? -26.485 -16.874 -17.509 1.00 40.56 277 GLU A C 1
ATOM 2269 O O . GLU A 1 277 ? -26.380 -18.097 -17.419 1.00 40.56 277 GLU A O 1
ATOM 2274 N N . SER A 1 278 ? -27.067 -16.146 -16.557 1.00 34.78 278 SER A N 1
ATOM 2275 C CA . SER A 1 278 ? -27.732 -16.722 -15.391 1.00 34.78 278 SER A CA 1
ATOM 2276 C C . SER A 1 278 ? -28.914 -17.581 -15.849 1.00 34.78 278 SER A C 1
ATOM 2278 O O . SER A 1 278 ? -29.986 -17.045 -16.112 1.00 34.78 278 SER A O 1
ATOM 2280 N N . SER A 1 279 ? -28.738 -18.901 -15.946 1.00 34.31 279 SER A N 1
ATOM 2281 C CA . SER A 1 279 ? -29.845 -19.847 -16.091 1.00 34.31 279 SER A CA 1
ATOM 2282 C C . SER A 1 279 ? -30.503 -20.062 -14.724 1.00 34.31 279 SER A C 1
ATOM 2284 O O . SER A 1 279 ? -30.242 -21.044 -14.029 1.00 34.31 279 SER A O 1
ATOM 2286 N N . GLU A 1 280 ? -31.354 -19.121 -14.323 1.00 38.19 280 GLU A N 1
ATOM 2287 C CA . GLU A 1 280 ? -32.546 -19.483 -13.554 1.00 38.19 280 GLU A CA 1
ATOM 2288 C C . GLU A 1 280 ? -33.513 -20.127 -14.559 1.00 38.19 280 GLU A C 1
ATOM 2290 O O . GLU A 1 280 ? -34.241 -19.403 -15.221 1.00 38.19 280 GLU A O 1
ATOM 2295 N N . ASP A 1 281 ? -33.366 -21.439 -14.791 1.00 34.00 281 ASP A N 1
ATOM 2296 C CA . ASP A 1 281 ? -34.370 -22.381 -15.334 1.00 34.00 281 ASP A CA 1
ATOM 2297 C C . ASP A 1 281 ? -33.683 -23.738 -15.627 1.00 34.00 281 ASP A C 1
ATOM 2299 O O . ASP A 1 281 ? -33.426 -24.114 -16.768 1.00 34.00 281 ASP A O 1
ATOM 2303 N N . GLU A 1 282 ? -33.353 -24.489 -14.572 1.00 35.19 282 GLU A N 1
ATOM 2304 C CA . GLU A 1 282 ? -33.247 -25.961 -14.629 1.00 35.19 282 GLU A CA 1
ATOM 2305 C C . GLU A 1 282 ? -34.075 -26.555 -13.469 1.00 35.19 282 GLU A C 1
ATOM 2307 O O . GLU A 1 282 ? -33.608 -27.373 -12.679 1.00 35.19 282 GLU A O 1
ATOM 2312 N N . GLU A 1 283 ? -35.324 -26.107 -13.329 1.00 39.19 283 GLU A N 1
ATOM 2313 C CA . GLU A 1 283 ? -36.377 -26.878 -12.661 1.00 39.19 283 GLU A CA 1
ATOM 2314 C C . GLU A 1 283 ? -37.441 -27.228 -13.703 1.00 39.19 283 GLU A C 1
ATOM 2316 O O . GLU A 1 283 ? -38.501 -26.625 -13.714 1.00 39.19 283 GLU A O 1
ATOM 2321 N N . GLU A 1 284 ? -37.153 -28.165 -14.607 1.00 38.25 284 GLU A N 1
ATOM 2322 C CA . GLU A 1 284 ? -38.158 -29.003 -15.276 1.00 38.25 284 GLU A CA 1
ATOM 2323 C C . GLU A 1 284 ? -37.439 -30.110 -16.075 1.00 38.25 284 GLU A C 1
ATOM 2325 O O . GLU A 1 284 ? -36.419 -29.876 -16.715 1.00 38.25 284 GLU A O 1
ATOM 2330 N N . ASP A 1 285 ? -37.980 -31.328 -15.990 1.00 39.50 285 ASP A N 1
ATOM 2331 C CA . ASP A 1 285 ? -37.601 -32.551 -16.717 1.00 39.50 285 ASP A CA 1
ATOM 2332 C C . ASP A 1 285 ? -36.424 -33.404 -16.198 1.00 39.50 285 ASP A C 1
ATOM 2334 O O . ASP A 1 285 ? -35.423 -33.642 -16.873 1.00 39.50 285 ASP A O 1
ATOM 2338 N N . GLU A 1 286 ? -36.633 -34.060 -15.050 1.00 38.31 286 GLU A N 1
ATOM 2339 C CA . GLU A 1 286 ? -36.023 -35.374 -14.789 1.00 38.31 286 GLU A CA 1
ATOM 2340 C C . GLU A 1 286 ? -37.071 -36.436 -14.410 1.00 38.31 286 GLU A C 1
ATOM 2342 O O . GLU A 1 286 ? -37.049 -37.032 -13.332 1.00 38.31 286 GLU A O 1
ATOM 2347 N N . GLU A 1 287 ? -37.965 -36.751 -15.346 1.00 41.78 287 GLU A N 1
ATOM 2348 C CA . GLU A 1 287 ? -38.495 -38.111 -15.446 1.00 41.78 287 GLU A CA 1
ATOM 2349 C C . GLU A 1 287 ? -37.758 -38.834 -16.585 1.00 41.78 287 GLU A C 1
ATOM 2351 O O . GLU A 1 287 ? -37.846 -38.445 -17.744 1.00 41.78 287 GLU A O 1
ATOM 2356 N N . ASN A 1 288 ? -37.047 -39.913 -16.235 1.00 44.31 288 ASN A N 1
ATOM 2357 C CA . ASN A 1 288 ? -36.252 -40.811 -17.092 1.00 44.31 288 ASN A CA 1
ATOM 2358 C C . ASN A 1 288 ? -34.841 -40.363 -17.517 1.00 44.31 288 ASN A C 1
ATOM 2360 O O . ASN A 1 288 ? -34.566 -40.146 -18.695 1.00 44.31 288 ASN A O 1
ATOM 2364 N N . ALA A 1 289 ? -33.878 -40.470 -16.597 1.00 36.00 289 ALA A N 1
ATOM 2365 C CA . ALA A 1 289 ? -32.517 -40.856 -16.975 1.00 36.00 289 ALA A CA 1
ATOM 2366 C C . ALA A 1 289 ? -31.878 -41.776 -15.921 1.00 36.00 289 ALA A C 1
ATOM 2368 O O . ALA A 1 289 ? -31.947 -41.546 -14.716 1.00 36.00 289 ALA A O 1
ATOM 2369 N N . ASN A 1 290 ? -31.292 -42.863 -16.415 1.00 40.38 290 ASN A N 1
ATOM 2370 C CA . ASN A 1 290 ? -30.760 -44.008 -15.685 1.00 40.38 290 ASN A CA 1
ATOM 2371 C C . ASN A 1 290 ? -29.688 -43.617 -14.640 1.00 40.38 290 ASN A C 1
ATOM 2373 O O . ASN A 1 290 ? -28.772 -42.840 -14.913 1.00 40.38 290 ASN A O 1
ATOM 2377 N N . SER A 1 291 ? -29.770 -44.217 -13.450 1.00 48.78 291 SER A N 1
ATOM 2378 C CA . SER A 1 291 ? -29.000 -43.907 -12.231 1.00 48.78 291 SER A CA 1
ATOM 2379 C C . SER A 1 291 ? -27.476 -44.126 -12.306 1.00 48.78 291 SER A C 1
ATOM 2381 O O . SER A 1 291 ? -26.774 -43.857 -11.335 1.00 48.78 291 SER A O 1
ATOM 2383 N N . GLU A 1 292 ? -26.935 -44.563 -13.446 1.00 45.00 292 GLU A N 1
ATOM 2384 C CA . GLU A 1 292 ? -25.494 -44.783 -13.654 1.00 45.00 292 GLU A CA 1
ATOM 2385 C C . GLU A 1 292 ? -24.790 -43.638 -14.416 1.00 45.00 292 GLU A C 1
ATOM 2387 O O . GLU A 1 292 ? -23.570 -43.493 -14.306 1.00 45.00 292 GLU A O 1
ATOM 2392 N N . GLU A 1 293 ? -25.520 -42.770 -15.134 1.00 41.19 293 GLU A N 1
ATOM 2393 C CA . GLU A 1 293 ? -24.927 -41.630 -15.867 1.00 41.19 293 GLU A CA 1
ATOM 2394 C C . GLU A 1 293 ? -24.769 -40.359 -15.018 1.00 41.19 293 GLU A C 1
ATOM 2396 O O . GLU A 1 293 ? -23.844 -39.573 -15.250 1.00 41.19 293 GLU A O 1
ATOM 2401 N N . LYS A 1 294 ? -25.575 -40.191 -13.960 1.00 38.66 294 LYS A N 1
ATOM 2402 C CA . LYS A 1 294 ? -25.416 -39.091 -12.989 1.00 38.66 294 LYS A CA 1
ATOM 2403 C C . LYS A 1 294 ? -24.087 -39.142 -12.228 1.00 38.66 294 LYS A C 1
ATOM 2405 O O . LYS A 1 294 ? -23.528 -38.100 -11.892 1.00 38.66 294 LYS A O 1
ATOM 2410 N N . ALA A 1 295 ? -23.536 -40.337 -12.007 1.00 37.38 295 ALA A N 1
ATOM 2411 C CA . ALA A 1 295 ? -22.274 -40.510 -11.287 1.00 37.38 295 ALA A CA 1
ATOM 2412 C C . ALA A 1 295 ? -21.036 -40.119 -12.120 1.00 37.38 295 ALA A C 1
ATOM 2414 O O . ALA A 1 295 ? -20.000 -39.785 -11.550 1.00 37.38 295 ALA A O 1
ATOM 2415 N N . LYS A 1 296 ? -21.127 -40.119 -13.460 1.00 38.16 296 LYS A N 1
ATOM 2416 C CA . LYS A 1 296 ? -19.994 -39.788 -14.345 1.00 38.16 296 LYS A CA 1
ATOM 2417 C C . LYS A 1 296 ? -19.906 -38.304 -14.709 1.00 38.16 296 LYS A C 1
ATOM 2419 O O . LYS A 1 296 ? -18.798 -37.815 -14.906 1.00 38.16 296 LYS A O 1
ATOM 2424 N N . LYS A 1 297 ? -21.022 -37.563 -14.740 1.00 36.50 297 LYS A N 1
ATOM 2425 C CA . LYS A 1 297 ? -21.007 -36.105 -14.999 1.00 36.50 297 LYS A CA 1
ATOM 2426 C C . LYS A 1 297 ? -20.491 -35.275 -13.814 1.00 36.50 297 LYS A C 1
ATOM 2428 O O . LYS A 1 297 ? -19.860 -34.246 -14.038 1.00 36.50 297 LYS A O 1
ATOM 2433 N N . ASN A 1 298 ? -20.663 -35.743 -12.576 1.00 34.91 298 ASN A N 1
ATOM 2434 C CA . ASN A 1 298 ? -20.133 -35.059 -11.385 1.00 34.91 298 ASN A CA 1
ATOM 2435 C C . ASN A 1 298 ? -18.640 -35.323 -11.115 1.00 34.91 298 ASN A C 1
ATOM 2437 O O . ASN A 1 298 ? -18.057 -34.650 -10.274 1.00 34.91 298 ASN A O 1
ATOM 2441 N N . ALA A 1 299 ? -18.002 -36.252 -11.836 1.00 41.53 299 ALA A N 1
ATOM 2442 C CA . ALA A 1 299 ? -16.585 -36.588 -11.660 1.00 41.53 299 ALA A CA 1
ATOM 2443 C C . ALA A 1 299 ? -15.613 -35.683 -12.452 1.00 41.53 299 ALA A C 1
ATOM 2445 O O . ALA A 1 299 ? -14.404 -35.858 -12.346 1.00 41.53 299 ALA A O 1
ATOM 2446 N N . SER A 1 300 ? -16.121 -34.741 -13.260 1.00 49.97 300 SER A N 1
ATOM 2447 C CA . SER A 1 300 ? -15.317 -33.919 -14.184 1.00 49.97 300 SER A CA 1
ATOM 2448 C C . SER A 1 300 ? -15.288 -32.423 -13.847 1.00 49.97 300 SER A C 1
ATOM 2450 O O . SER A 1 300 ? -14.631 -31.666 -14.563 1.00 49.97 300 SER A O 1
ATOM 2452 N N . LYS A 1 301 ? -16.005 -31.959 -12.815 1.00 60.66 301 LYS A N 1
ATOM 2453 C CA . LYS A 1 301 ? -15.917 -30.551 -12.409 1.00 60.66 301 LYS A CA 1
ATOM 2454 C C . LYS A 1 301 ? -14.668 -30.366 -11.538 1.00 60.66 301 LYS A C 1
ATOM 2456 O O . LYS A 1 301 ? -14.518 -31.113 -10.570 1.00 60.66 301 LYS A O 1
ATOM 2461 N N . PRO A 1 302 ? -13.776 -29.422 -11.877 1.00 72.69 302 PRO A N 1
ATOM 2462 C CA . PRO A 1 302 ? -12.596 -29.154 -11.071 1.00 72.69 302 PRO A CA 1
ATOM 2463 C C . PRO A 1 302 ? -13.029 -28.708 -9.674 1.00 72.69 302 PRO A C 1
ATOM 2465 O O . PRO A 1 302 ? -14.027 -27.999 -9.516 1.00 72.69 302 PRO A O 1
ATOM 2468 N N . GLN A 1 303 ? -12.302 -29.165 -8.656 1.00 83.69 303 GLN A N 1
ATOM 2469 C CA . GLN A 1 303 ? -12.557 -28.758 -7.279 1.00 83.69 303 GLN A CA 1
ATOM 2470 C C . GLN A 1 303 ? -12.409 -27.235 -7.185 1.00 83.69 303 GLN A C 1
ATOM 2472 O O . GLN A 1 303 ? -11.438 -26.677 -7.696 1.00 83.69 303 GLN A O 1
ATOM 2477 N N . MET A 1 304 ? -13.360 -26.570 -6.529 1.00 86.81 304 MET A N 1
ATOM 2478 C CA . MET A 1 304 ? -13.297 -25.135 -6.269 1.00 86.81 304 MET A CA 1
ATOM 2479 C C . MET A 1 304 ? -13.351 -24.854 -4.776 1.00 86.81 304 MET A C 1
ATOM 2481 O O . MET A 1 304 ? -14.181 -25.423 -4.070 1.00 86.81 304 MET A O 1
ATOM 2485 N N . ASP A 1 305 ? -12.504 -23.940 -4.322 1.00 88.44 305 ASP A N 1
ATOM 2486 C CA . ASP A 1 305 ? -12.504 -23.438 -2.953 1.00 88.44 305 ASP A CA 1
ATOM 2487 C C . ASP A 1 305 ? -12.852 -21.947 -2.925 1.00 88.44 305 ASP A C 1
ATOM 2489 O O . ASP A 1 305 ? -12.334 -21.150 -3.710 1.00 88.44 305 ASP A O 1
ATOM 2493 N N . GLU A 1 306 ? -13.741 -21.558 -2.012 1.00 91.19 306 GLU A N 1
ATOM 2494 C CA . GLU A 1 306 ? -14.116 -20.159 -1.812 1.00 91.19 306 GLU A CA 1
ATOM 2495 C C . GLU A 1 306 ? -13.003 -19.414 -1.068 1.00 91.19 306 GLU A C 1
ATOM 2497 O O . GLU A 1 306 ? -12.647 -19.751 0.061 1.00 91.19 306 GLU A O 1
ATOM 2502 N N . ILE A 1 307 ? -12.471 -18.372 -1.704 1.00 91.62 307 ILE A N 1
ATOM 2503 C CA . ILE A 1 307 ? -11.433 -17.512 -1.134 1.00 91.62 307 ILE A CA 1
ATOM 2504 C C . ILE A 1 307 ? -12.077 -16.262 -0.551 1.00 91.62 307 ILE A C 1
ATOM 2506 O O . ILE A 1 307 ? -11.883 -15.941 0.619 1.00 91.62 307 ILE A O 1
ATOM 2510 N N . VAL A 1 308 ? -12.874 -15.563 -1.363 1.00 91.62 308 VAL A N 1
ATOM 2511 C CA . VAL A 1 308 ? -13.652 -14.395 -0.947 1.00 91.62 308 VAL A CA 1
ATOM 2512 C C . VAL A 1 308 ? -15.123 -14.682 -1.243 1.00 91.62 308 VAL A C 1
ATOM 2514 O O . VAL A 1 308 ? -15.464 -14.812 -2.420 1.00 91.62 308 VAL A O 1
ATOM 2517 N N . PRO A 1 309 ? -16.004 -14.735 -0.229 1.00 90.25 309 PRO A N 1
ATOM 2518 C CA . PRO A 1 309 ? -17.435 -14.903 -0.455 1.00 90.25 309 PRO A CA 1
ATOM 2519 C C . PRO A 1 309 ? -18.000 -13.741 -1.270 1.00 90.25 309 PRO A C 1
ATOM 2521 O O . PRO A 1 309 ? -17.604 -12.580 -1.085 1.00 90.25 309 PRO A O 1
ATOM 2524 N N . VAL A 1 310 ? -18.955 -14.057 -2.145 1.00 90.81 310 VAL A N 1
ATOM 2525 C CA . VAL A 1 310 ? -19.628 -13.065 -2.985 1.00 90.81 310 VAL A CA 1
ATOM 2526 C C . VAL A 1 310 ? -20.499 -12.167 -2.112 1.00 90.81 310 VAL A C 1
ATOM 2528 O O . VAL A 1 310 ? -21.519 -12.585 -1.571 1.00 90.81 310 VAL A O 1
ATOM 2531 N N . TYR A 1 311 ? -20.108 -10.901 -2.004 1.00 86.25 311 TYR A N 1
ATOM 2532 C CA . TYR A 1 311 ? -20.902 -9.859 -1.356 1.00 86.25 311 TYR A CA 1
ATOM 2533 C C . TYR A 1 311 ? -20.957 -8.617 -2.236 1.00 86.25 311 TYR A C 1
ATOM 2535 O O . TYR A 1 311 ? -20.015 -8.341 -2.982 1.00 86.25 311 TYR A O 1
ATOM 2543 N N . ARG A 1 312 ? -22.048 -7.850 -2.121 1.00 89.88 312 ARG A N 1
ATOM 2544 C CA . ARG A 1 312 ? -22.177 -6.543 -2.776 1.00 89.88 312 ARG A CA 1
ATOM 2545 C C . ARG A 1 312 ? -21.160 -5.566 -2.189 1.00 89.88 312 ARG A C 1
ATOM 2547 O O . ARG A 1 312 ? -20.998 -5.500 -0.969 1.00 89.88 312 ARG A O 1
ATOM 2554 N N . ARG A 1 313 ? -20.438 -4.861 -3.060 1.00 90.88 313 ARG A N 1
ATOM 2555 C CA . ARG A 1 313 ? -19.383 -3.906 -2.701 1.00 90.88 313 ARG A CA 1
ATOM 2556 C C . ARG A 1 313 ? -19.684 -2.552 -3.316 1.00 90.88 313 ARG A C 1
ATOM 2558 O O . ARG A 1 313 ? -19.832 -2.471 -4.537 1.00 90.88 313 ARG A O 1
ATOM 2565 N N . ASP A 1 314 ? -19.634 -1.497 -2.506 1.00 92.81 314 ASP A N 1
ATOM 2566 C CA . ASP A 1 314 ? -19.772 -0.093 -2.928 1.00 92.81 314 ASP A CA 1
ATOM 2567 C C . ASP A 1 314 ? -18.531 0.414 -3.690 1.00 92.81 314 ASP A C 1
ATOM 2569 O O . ASP A 1 314 ? -17.976 1.482 -3.446 1.00 92.81 314 ASP A O 1
ATOM 2573 N N . CYS A 1 315 ? -18.058 -0.378 -4.649 1.00 92.38 315 CYS A N 1
ATOM 2574 C CA . CYS A 1 315 ? -16.877 -0.117 -5.466 1.00 92.38 315 CYS A CA 1
ATOM 2575 C C . CYS A 1 315 ? -17.096 0.963 -6.544 1.00 92.38 315 CYS A C 1
ATOM 2577 O O . CYS A 1 315 ? -16.208 1.227 -7.358 1.00 92.38 315 CYS A O 1
ATOM 2579 N N . HIS A 1 316 ? -18.266 1.608 -6.531 1.00 94.69 316 HIS A N 1
ATOM 2580 C CA . HIS A 1 316 ? -18.532 2.853 -7.245 1.00 94.69 316 HIS A CA 1
ATOM 2581 C C . HIS A 1 316 ? -18.083 4.086 -6.445 1.00 94.69 316 HIS A C 1
ATOM 2583 O O . HIS A 1 316 ? -17.883 5.148 -7.039 1.00 94.69 316 HIS A O 1
ATOM 2589 N N . GLU A 1 317 ? -17.879 3.946 -5.129 1.00 89.00 317 GLU A N 1
ATOM 2590 C CA . GLU A 1 317 ? -17.405 5.008 -4.235 1.00 89.00 317 GLU A CA 1
ATOM 2591 C C . GLU A 1 317 ? -15.881 4.965 -4.046 1.00 89.00 317 GLU A C 1
ATOM 2593 O O . GLU A 1 317 ? -15.205 5.990 -4.153 1.00 89.00 317 G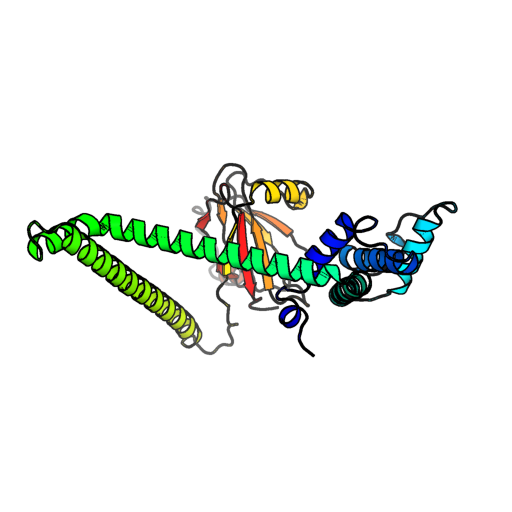LU A O 1
ATOM 2598 N N . GLU A 1 318 ? -15.321 3.771 -3.832 1.00 90.19 318 GLU A N 1
ATOM 2599 C CA . GLU A 1 318 ? -13.889 3.539 -3.611 1.00 90.19 318 GLU A CA 1
ATOM 2600 C C . GLU A 1 318 ? -13.356 2.402 -4.490 1.00 90.19 318 GLU A C 1
ATOM 2602 O O . GLU A 1 318 ? -14.102 1.523 -4.916 1.00 90.19 318 GLU A O 1
ATOM 2607 N N . VAL A 1 319 ? -12.044 2.370 -4.742 1.00 95.75 319 VAL A N 1
ATOM 2608 C CA . VAL A 1 319 ? -11.434 1.198 -5.389 1.00 95.75 319 VAL A CA 1
ATOM 2609 C C . VAL A 1 319 ? -11.288 0.098 -4.354 1.00 95.75 319 VAL A C 1
ATOM 2611 O O . VAL A 1 319 ? -10.611 0.293 -3.342 1.00 95.75 319 VAL A O 1
ATOM 2614 N N . TYR A 1 320 ? -11.870 -1.061 -4.633 1.00 96.25 320 TYR A N 1
ATOM 2615 C CA . TYR A 1 320 ? -11.671 -2.257 -3.830 1.00 96.25 320 TYR A CA 1
ATOM 2616 C C . TYR A 1 320 ? -10.438 -2.998 -4.322 1.00 96.25 320 TYR A C 1
ATOM 2618 O O . TYR A 1 320 ? -10.208 -3.122 -5.524 1.00 96.25 320 TYR A O 1
ATOM 2626 N N . ALA A 1 321 ? -9.642 -3.495 -3.387 1.00 94.00 321 ALA A N 1
ATOM 2627 C CA . ALA A 1 321 ? -8.436 -4.238 -3.679 1.00 94.00 321 ALA A CA 1
ATOM 2628 C C . ALA A 1 321 ? -8.268 -5.399 -2.703 1.00 94.00 321 ALA A C 1
ATOM 2630 O O . ALA A 1 321 ? -8.819 -5.403 -1.598 1.00 94.00 321 ALA A O 1
ATOM 2631 N N . GLY A 1 322 ? -7.494 -6.390 -3.118 1.00 93.31 322 GLY A N 1
ATOM 2632 C CA . GLY A 1 322 ? -7.167 -7.506 -2.256 1.00 93.31 322 GLY A CA 1
ATOM 2633 C C . GLY A 1 322 ? -6.004 -8.332 -2.763 1.00 93.31 322 GLY A C 1
ATOM 2634 O O . GLY A 1 322 ? -5.475 -8.116 -3.858 1.00 93.31 322 GLY A O 1
ATOM 2635 N N . SER A 1 323 ? -5.590 -9.269 -1.922 1.00 92.12 323 SER A N 1
ATOM 2636 C CA . SER A 1 323 ? -4.570 -10.245 -2.257 1.00 92.12 323 SER A CA 1
ATOM 2637 C C . SER A 1 323 ? -4.818 -11.589 -1.596 1.00 92.12 323 SER A C 1
ATOM 2639 O O . SER A 1 323 ? -5.447 -11.691 -0.539 1.00 92.12 323 SER A O 1
ATOM 2641 N N . HIS A 1 324 ? -4.292 -12.633 -2.225 1.00 93.50 324 HIS A N 1
ATOM 2642 C CA . HIS A 1 324 ? -4.344 -13.987 -1.699 1.00 93.50 324 HIS A CA 1
ATOM 2643 C C . HIS A 1 324 ? -3.083 -14.759 -2.084 1.00 93.50 324 HIS A C 1
ATOM 2645 O O . HIS A 1 324 ? -2.622 -14.670 -3.223 1.00 93.50 324 HIS A O 1
ATOM 2651 N N . GLN A 1 325 ? -2.517 -15.501 -1.132 1.00 89.75 325 GLN A N 1
ATOM 2652 C CA . GLN A 1 325 ? -1.397 -16.404 -1.387 1.00 89.75 325 GLN A CA 1
ATOM 2653 C C . GLN A 1 325 ? -1.890 -17.603 -2.198 1.00 89.75 325 GLN A C 1
ATOM 2655 O O . GLN A 1 325 ? -2.931 -18.157 -1.870 1.00 89.75 325 GLN A O 1
ATOM 2660 N N . TYR A 1 326 ? -1.157 -18.037 -3.223 1.00 88.81 326 TYR A N 1
ATOM 2661 C CA . TYR A 1 326 ? -1.544 -19.219 -3.995 1.00 88.81 326 TYR A CA 1
ATOM 2662 C C . TYR A 1 326 ? -1.691 -20.444 -3.072 1.00 88.81 326 TYR A C 1
ATOM 2664 O O . TYR A 1 326 ? -0.708 -20.826 -2.430 1.00 88.81 326 TYR A O 1
ATOM 2672 N N . PRO A 1 327 ? -2.894 -21.047 -2.973 1.00 80.38 327 PRO A N 1
ATOM 2673 C CA . PRO A 1 327 ? -3.107 -22.223 -2.134 1.00 80.38 327 PRO A CA 1
ATOM 2674 C C . PRO A 1 327 ? -2.507 -23.486 -2.769 1.00 80.38 327 PRO A C 1
ATOM 2676 O O . PRO A 1 327 ? -2.136 -24.419 -2.061 1.00 80.38 327 PRO A O 1
ATOM 2679 N N . GLY A 1 328 ? -2.361 -23.486 -4.096 1.00 76.12 328 GLY A N 1
ATOM 2680 C CA . GLY A 1 328 ? -1.711 -24.511 -4.904 1.00 76.12 328 GLY A CA 1
ATOM 2681 C C . GLY A 1 328 ? -1.051 -23.901 -6.134 1.00 76.12 328 GLY A C 1
ATOM 2682 O O . GLY A 1 328 ? -1.203 -22.703 -6.381 1.00 76.12 328 GLY A O 1
ATOM 2683 N N . ARG A 1 329 ? -0.289 -24.710 -6.870 1.00 62.75 329 ARG A N 1
ATOM 2684 C CA . ARG A 1 329 ? 0.304 -24.311 -8.149 1.00 62.75 329 ARG A CA 1
ATOM 2685 C C . ARG A 1 329 ? -0.489 -24.877 -9.295 1.00 62.75 329 ARG A C 1
ATOM 2687 O O . ARG A 1 329 ? -0.872 -26.057 -9.160 1.00 62.75 329 ARG A O 1
#

Secondary structure (DSSP, 8-state):
---HHHHHSS-HHHHHHHHHHHHHHHBTTTB---HHHHHHHHHHHHHHHH-S--STTSPPPPTT-HHHHHHHHHHHTTTT--HHHHHHHHHHHHHHH-THHHHHHHHHHHHHHHHHHHHHHHHHHHHHHHHHHHHHHHHHHHHHHHSTT-HHHHHHHHHHHHHHHHHHHHHHHHHHHHHHHHHHHHHHHSS-SS----PPPPEEEEES-HHHHHHHHTT-GGG----SSSEEEEE-PPPTT--EEEEEE--SSS-EEEEEEEE-S---SS-EEEEE-------S--SS--TTTHHHHTTSSPPEEEEEEEEEE-TTTSEEEEEEE-S--

Radius of gyration: 28.57 Å; chains: 1; bounding box: 65×66×81 Å